Protein AF-A0A958HGT2-F1 (afdb_monomer_lite)

Secondary structure (DSSP, 8-state):
-HHHHHHHHHHHHHHHHHHHHHHHHTTTTGGGHHHHHHHHHHHHHHHHHHHHHHHHHSS--GGGHHHHHHHHHHHHHHHHHHTT--HHHHHHHHHHHHHHHHHHHHHH-TTT-GGGHHHHHHHHHHHHHHHHHHTT--HHHHHHHHHHHHHHHHHHHHHS-SSTTTTGGGHHHHHHHHHHHHHHHHHHHHHH-HHHHHHHTTHHHHHHHHHHHHHHHHHHHT-PPPPPS-----PPP-------------------------------------------------S---HHHHHHSSPPP-

Structure (mmCIF, N/CA/C/O backbone):
data_AF-A0A958HGT2-F1
#
_entry.id   AF-A0A958HGT2-F1
#
loop_
_atom_site.group_PDB
_atom_site.id
_atom_site.type_symbol
_atom_site.label_atom_id
_atom_site.label_alt_id
_atom_site.label_comp_id
_atom_site.label_asym_id
_atom_site.label_entity_id
_atom_site.label_seq_id
_atom_site.pdbx_PDB_ins_code
_atom_site.Cartn_x
_atom_site.Cartn_y
_atom_site.Cartn_z
_atom_site.occupancy
_atom_site.B_iso_or_equiv
_atom_site.auth_seq_id
_atom_site.auth_comp_id
_atom_site.auth_asym_id
_atom_site.auth_atom_id
_atom_site.pdbx_PDB_model_num
ATOM 1 N N . MET A 1 1 ? -8.135 44.145 1.417 1.00 58.00 1 MET A N 1
ATOM 2 C CA . MET A 1 1 ? -6.673 44.168 1.165 1.00 58.00 1 MET A CA 1
ATOM 3 C C . MET A 1 1 ? -5.982 42.814 1.350 1.00 58.00 1 MET A C 1
ATOM 5 O O . MET A 1 1 ? -5.069 42.562 0.579 1.00 58.00 1 MET A O 1
ATOM 9 N N . SER A 1 2 ? -6.397 41.932 2.275 1.00 73.19 2 SER A N 1
ATOM 10 C CA . SER A 1 2 ? -5.816 40.575 2.424 1.00 73.19 2 SER A CA 1
ATOM 11 C C . SER A 1 2 ? -5.777 39.781 1.114 1.00 73.19 2 SER A C 1
ATOM 13 O O . SER A 1 2 ? -4.690 39.512 0.621 1.00 73.19 2 SER A O 1
ATOM 15 N N . ARG A 1 3 ? -6.938 39.554 0.478 1.00 76.25 3 ARG A N 1
ATOM 16 C CA . ARG A 1 3 ? -7.064 38.713 -0.734 1.00 76.25 3 ARG A CA 1
ATOM 17 C C . ARG A 1 3 ? -6.078 39.048 -1.865 1.00 76.25 3 ARG A C 1
ATOM 19 O O . ARG A 1 3 ? -5.620 38.143 -2.544 1.00 76.25 3 ARG A O 1
ATOM 26 N N . LEU A 1 4 ? -5.726 40.324 -2.062 1.00 77.75 4 LEU A N 1
ATOM 27 C CA . LEU A 1 4 ? -4.721 40.728 -3.060 1.00 77.75 4 LEU A CA 1
ATOM 28 C C . LEU A 1 4 ? -3.310 40.271 -2.670 1.00 77.75 4 LEU A C 1
ATOM 30 O O . LEU A 1 4 ? -2.580 39.750 -3.506 1.00 77.75 4 LEU A O 1
ATOM 34 N N . ARG A 1 5 ? -2.935 40.435 -1.397 1.00 89.06 5 ARG A N 1
ATOM 35 C CA . ARG A 1 5 ? -1.650 39.975 -0.859 1.00 89.06 5 ARG A CA 1
ATOM 36 C C . ARG A 1 5 ? -1.562 38.450 -0.856 1.00 89.06 5 ARG A C 1
ATOM 38 O O . ARG A 1 5 ? -0.506 37.916 -1.175 1.00 89.06 5 ARG A O 1
ATOM 45 N N . ASP A 1 6 ? -2.673 37.776 -0.571 1.00 92.44 6 ASP A N 1
ATOM 46 C CA . ASP A 1 6 ? -2.777 36.318 -0.616 1.00 92.44 6 ASP A CA 1
ATOM 47 C C . ASP A 1 6 ? -2.587 35.818 -2.063 1.00 92.44 6 ASP A C 1
ATOM 49 O O . ASP A 1 6 ? -1.731 34.973 -2.309 1.00 92.44 6 ASP A O 1
ATOM 53 N N . SER A 1 7 ? -3.283 36.403 -3.049 1.00 92.00 7 SER A N 1
ATOM 54 C CA . SER A 1 7 ? -3.097 36.071 -4.472 1.00 92.00 7 SER A CA 1
ATOM 55 C C . SER A 1 7 ? -1.691 36.381 -4.998 1.00 92.00 7 SER A C 1
ATOM 57 O O . SER A 1 7 ? -1.165 35.608 -5.793 1.00 92.00 7 SER A O 1
ATOM 59 N N . ILE A 1 8 ? -1.058 37.477 -4.560 1.00 94.94 8 ILE A N 1
ATOM 60 C CA . ILE A 1 8 ? 0.333 37.798 -4.926 1.00 94.94 8 ILE A CA 1
ATOM 61 C C . ILE A 1 8 ? 1.298 36.769 -4.324 1.00 94.94 8 ILE A C 1
ATOM 63 O O . ILE A 1 8 ? 2.184 36.291 -5.027 1.00 94.94 8 ILE A O 1
ATOM 67 N N . PHE A 1 9 ? 1.108 36.380 -3.059 1.00 95.50 9 PHE A N 1
ATOM 68 C CA . PHE A 1 9 ? 1.904 35.332 -2.419 1.00 95.50 9 PHE A CA 1
ATOM 69 C C . PHE A 1 9 ? 1.774 33.993 -3.160 1.00 95.50 9 PHE A C 1
ATOM 71 O O . PHE A 1 9 ? 2.789 33.400 -3.523 1.00 95.50 9 PHE A O 1
ATOM 78 N N . TRP A 1 10 ? 0.546 33.554 -3.460 1.00 95.69 10 TRP A N 1
ATOM 79 C CA . TRP A 1 10 ? 0.306 32.335 -4.237 1.00 95.69 10 TRP A CA 1
ATOM 80 C C . TRP A 1 10 ? 0.880 32.421 -5.654 1.00 95.69 10 TRP A C 1
ATOM 82 O O . TRP A 1 10 ? 1.483 31.456 -6.112 1.00 95.69 10 TRP A O 1
ATOM 92 N N . GLY A 1 11 ? 0.757 33.568 -6.329 1.00 96.31 11 GLY A N 1
ATOM 93 C CA . GLY A 1 11 ? 1.323 33.793 -7.661 1.00 96.31 11 GLY A CA 1
ATOM 94 C C . GLY A 1 11 ? 2.852 33.717 -7.681 1.00 96.31 11 GLY A C 1
ATOM 95 O O . GLY A 1 11 ? 3.416 33.048 -8.543 1.00 96.31 11 GLY A O 1
ATOM 96 N N . ILE A 1 12 ? 3.527 34.331 -6.703 1.00 96.56 12 ILE A N 1
ATOM 97 C CA . ILE A 1 12 ? 4.987 34.234 -6.542 1.00 96.56 12 ILE A CA 1
ATOM 98 C C . ILE A 1 12 ? 5.396 32.791 -6.221 1.00 96.56 12 ILE A C 1
ATOM 100 O O . ILE A 1 12 ? 6.338 32.281 -6.821 1.00 96.56 12 ILE A O 1
ATOM 104 N N . LEU A 1 13 ? 4.678 32.107 -5.324 1.00 95.31 13 LEU A N 1
ATOM 105 C CA . LEU A 1 13 ? 4.956 30.714 -4.969 1.00 95.31 13 LEU A CA 1
ATOM 106 C C . LEU A 1 13 ? 4.811 29.777 -6.181 1.00 95.31 13 LEU A C 1
ATOM 108 O O . LEU A 1 13 ? 5.703 28.973 -6.440 1.00 95.31 13 LEU A O 1
ATOM 112 N N . LEU A 1 14 ? 3.732 29.917 -6.958 1.00 95.50 14 LEU A N 1
ATOM 113 C CA . LEU A 1 14 ? 3.506 29.182 -8.208 1.00 95.50 14 LEU A CA 1
ATOM 114 C C . LEU A 1 14 ? 4.594 29.468 -9.249 1.00 95.50 14 LEU A C 1
ATOM 116 O O . LEU A 1 14 ? 5.070 28.537 -9.894 1.00 95.50 14 LEU A O 1
ATOM 120 N N . LEU A 1 15 ? 5.022 30.726 -9.387 1.00 96.81 15 LEU A N 1
ATOM 121 C CA . LEU A 1 15 ? 6.093 31.113 -10.305 1.00 96.81 15 LEU A CA 1
ATOM 122 C C . LEU A 1 15 ? 7.449 30.517 -9.892 1.00 96.81 15 LEU A C 1
ATOM 124 O O . LEU A 1 15 ? 8.175 30.021 -10.749 1.00 96.81 15 LEU A O 1
ATOM 128 N N . LEU A 1 16 ? 7.771 30.497 -8.595 1.00 95.94 16 LEU A N 1
ATOM 129 C CA . LEU A 1 16 ? 8.994 29.874 -8.076 1.00 95.94 16 LEU A CA 1
ATOM 130 C C . LEU A 1 16 ? 8.981 28.346 -8.234 1.00 95.94 16 LEU A C 1
ATOM 132 O O . LEU A 1 16 ? 9.978 27.777 -8.675 1.00 95.94 16 LEU A O 1
ATOM 136 N N . ILE A 1 17 ? 7.858 27.684 -7.932 1.00 93.69 17 ILE A N 1
ATOM 137 C CA . ILE A 1 17 ? 7.696 26.236 -8.140 1.00 93.69 17 ILE A CA 1
ATOM 138 C C . ILE A 1 17 ? 7.802 25.904 -9.634 1.00 93.69 17 ILE A C 1
ATOM 140 O O . ILE A 1 17 ? 8.559 25.011 -10.007 1.00 93.69 17 ILE A O 1
ATOM 144 N N . GLY A 1 18 ? 7.106 26.648 -10.498 1.00 94.88 18 GLY A N 1
ATOM 145 C CA . GLY A 1 18 ? 7.153 26.463 -11.949 1.00 94.88 18 GLY A CA 1
ATOM 146 C C . GLY A 1 18 ? 8.553 26.672 -12.529 1.00 94.88 18 GLY A C 1
ATOM 147 O O . GLY A 1 18 ? 9.002 25.866 -13.341 1.00 94.88 18 GLY A O 1
ATOM 148 N N . ALA A 1 19 ? 9.281 27.693 -12.067 1.00 94.31 19 ALA A N 1
ATOM 149 C CA . ALA A 1 19 ? 10.673 27.912 -12.449 1.00 94.31 19 ALA A CA 1
ATOM 150 C C . ALA A 1 19 ? 11.581 26.757 -11.993 1.00 94.31 19 ALA A C 1
ATOM 152 O O . ALA A 1 19 ? 12.361 26.250 -12.795 1.00 94.31 19 ALA A O 1
ATOM 153 N N . ALA A 1 20 ? 11.450 26.285 -10.748 1.00 89.50 20 ALA A N 1
ATOM 154 C CA . ALA A 1 20 ? 12.225 25.149 -10.246 1.00 89.50 20 ALA A CA 1
ATOM 155 C C . ALA A 1 20 ? 11.964 23.862 -11.055 1.00 89.50 20 ALA A C 1
ATOM 157 O O . ALA A 1 20 ? 12.913 23.181 -11.443 1.00 89.50 20 ALA A O 1
ATOM 158 N N . PHE A 1 21 ? 10.700 23.571 -11.383 1.00 90.75 21 PHE A N 1
ATOM 159 C CA . PHE A 1 21 ? 10.323 22.460 -12.266 1.00 90.75 21 PHE A CA 1
ATOM 160 C C . PHE A 1 21 ? 10.876 22.619 -13.689 1.00 90.75 21 PHE A C 1
ATOM 162 O O . PHE A 1 21 ? 11.315 21.636 -14.286 1.00 90.75 21 PHE A O 1
ATOM 169 N N . LEU A 1 22 ? 10.900 23.840 -14.233 1.00 93.56 22 LEU A N 1
ATOM 170 C CA . LEU A 1 22 ? 11.489 24.111 -15.544 1.00 93.56 22 LEU A CA 1
ATOM 171 C C . LEU A 1 22 ? 13.001 23.842 -15.542 1.00 93.56 22 LEU A C 1
ATOM 173 O O . LEU A 1 22 ? 13.488 23.149 -16.431 1.00 93.56 22 LEU A O 1
ATOM 177 N N . LEU A 1 23 ? 13.736 24.333 -14.536 1.00 92.12 23 LEU A N 1
ATOM 178 C CA . LEU A 1 23 ? 15.175 24.073 -14.400 1.00 92.12 23 LEU A CA 1
ATOM 179 C C . LEU A 1 23 ? 15.469 22.575 -14.199 1.00 92.12 23 LEU A C 1
ATOM 181 O O . LEU A 1 23 ? 16.461 22.083 -14.738 1.00 92.12 23 LEU A O 1
ATOM 185 N N . TRP A 1 24 ? 14.615 21.851 -13.463 1.00 87.94 24 TRP A N 1
ATOM 186 C CA . TRP A 1 24 ? 14.715 20.395 -13.308 1.00 87.94 24 TRP A CA 1
ATOM 187 C C . TRP A 1 24 ? 14.571 19.694 -14.663 1.00 87.94 24 TRP A C 1
ATOM 189 O O . TRP A 1 24 ? 15.438 18.922 -15.058 1.00 87.94 24 TRP A O 1
ATOM 199 N N . ASN A 1 25 ? 13.522 20.022 -15.423 1.00 92.94 25 ASN A N 1
ATOM 200 C CA . ASN A 1 25 ? 13.261 19.429 -16.738 1.00 92.94 25 ASN A CA 1
ATOM 201 C C . ASN A 1 25 ? 14.311 19.810 -17.804 1.00 92.94 25 ASN A C 1
ATOM 203 O O . ASN A 1 25 ? 14.519 19.072 -18.761 1.00 92.94 25 ASN A O 1
ATOM 207 N N . LEU A 1 26 ? 14.997 20.945 -17.634 1.00 93.44 26 LEU A N 1
ATOM 208 C CA . LEU A 1 26 ? 16.152 21.354 -18.443 1.00 93.44 26 LEU A CA 1
ATOM 209 C C . LEU A 1 26 ? 17.455 20.615 -18.068 1.00 93.44 26 LEU A C 1
ATOM 211 O O . LEU A 1 26 ? 18.488 20.872 -18.683 1.00 93.44 26 LEU A O 1
ATOM 215 N N . GLY A 1 27 ? 17.446 19.746 -17.050 1.00 88.56 27 GLY A N 1
ATOM 216 C CA . GLY A 1 27 ? 18.629 19.020 -16.574 1.00 88.56 27 GLY A CA 1
ATOM 217 C C . GLY A 1 27 ? 19.646 19.882 -15.815 1.00 88.56 27 GLY A C 1
ATOM 218 O O . GLY A 1 27 ? 20.710 19.392 -15.444 1.00 88.56 27 GLY A O 1
ATOM 219 N N . VAL A 1 28 ? 19.335 21.154 -15.533 1.00 90.00 28 VAL A N 1
ATOM 220 C CA . VAL A 1 28 ? 20.251 22.094 -14.851 1.00 90.00 28 VAL A CA 1
ATOM 221 C C . VAL A 1 28 ? 20.551 21.643 -13.416 1.00 90.00 28 VAL A C 1
ATOM 223 O O . VAL A 1 28 ? 21.632 21.912 -12.894 1.00 90.00 28 VAL A O 1
ATOM 226 N N . LEU A 1 29 ? 19.615 20.927 -12.784 1.00 84.62 29 LEU A N 1
ATOM 227 C CA . LEU A 1 29 ? 19.784 20.372 -11.438 1.00 84.62 29 LEU A CA 1
ATOM 228 C C . LEU A 1 29 ? 20.361 18.949 -11.398 1.00 84.62 29 LEU A C 1
ATOM 230 O O . LEU A 1 29 ? 20.575 18.466 -10.291 1.00 84.62 29 LEU A O 1
ATOM 234 N N . ALA A 1 30 ? 20.680 18.308 -12.532 1.00 83.62 30 ALA A N 1
ATOM 235 C CA . ALA A 1 30 ? 21.158 16.917 -12.565 1.00 83.62 30 ALA A CA 1
ATOM 236 C C . ALA A 1 30 ? 22.357 16.677 -11.622 1.00 83.62 30 ALA A C 1
ATOM 238 O O . ALA A 1 30 ? 22.363 15.749 -10.817 1.00 83.62 30 ALA A O 1
ATOM 239 N N . SER A 1 31 ? 23.327 17.598 -11.617 1.00 84.62 31 SER A N 1
ATOM 240 C CA . SER A 1 31 ? 24.500 17.571 -10.723 1.00 84.62 31 SER A CA 1
ATOM 241 C C . SER A 1 31 ? 24.177 17.695 -9.223 1.00 84.62 31 SER A C 1
ATOM 243 O O . SER A 1 31 ? 25.049 17.466 -8.387 1.00 84.62 31 SER A O 1
ATOM 245 N N . TYR A 1 32 ? 22.953 18.091 -8.870 1.00 86.44 32 TYR A N 1
ATOM 246 C CA . TYR A 1 32 ? 22.479 18.312 -7.503 1.00 86.44 32 TYR A CA 1
ATOM 247 C C . TYR A 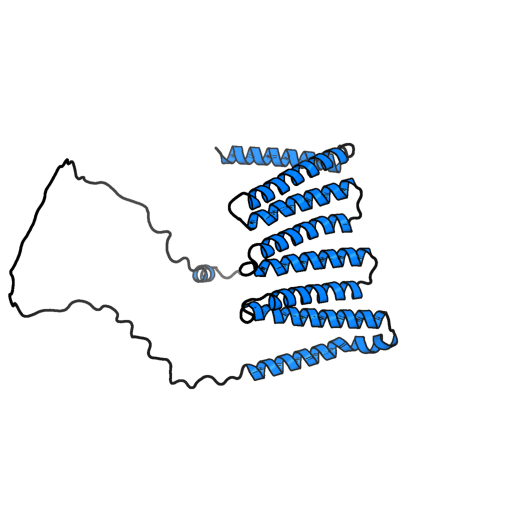1 32 ? 21.397 17.314 -7.064 1.00 86.44 32 TYR A C 1
ATOM 249 O O . TYR A 1 32 ? 21.020 17.341 -5.892 1.00 86.44 32 TYR A O 1
ATOM 257 N N . GLU A 1 33 ? 20.915 16.427 -7.945 1.00 85.56 33 GLU A N 1
ATOM 258 C CA . GLU A 1 33 ? 19.815 15.491 -7.656 1.00 85.56 33 GLU A CA 1
ATOM 259 C C . GLU A 1 33 ? 20.085 14.635 -6.415 1.00 85.56 33 GLU A C 1
ATOM 261 O O . GLU A 1 33 ? 19.244 14.575 -5.519 1.00 85.56 33 GLU A O 1
ATOM 266 N N . ALA A 1 34 ? 21.288 14.063 -6.296 1.00 87.38 34 ALA A N 1
ATOM 267 C CA . ALA A 1 34 ? 21.684 13.285 -5.123 1.00 87.38 34 ALA A CA 1
ATOM 268 C C . ALA A 1 34 ? 21.642 14.119 -3.826 1.00 87.38 34 ALA A C 1
ATOM 270 O O . ALA A 1 34 ? 21.117 13.668 -2.809 1.00 87.38 34 ALA A O 1
ATOM 271 N N . THR A 1 35 ? 22.146 15.358 -3.854 1.00 90.81 35 THR A N 1
ATOM 272 C CA . THR A 1 35 ? 22.162 16.261 -2.690 1.00 90.81 35 THR A CA 1
ATOM 273 C C . THR A 1 35 ? 20.749 16.676 -2.279 1.00 90.81 35 THR A C 1
ATOM 275 O O . THR A 1 35 ? 20.411 16.635 -1.096 1.00 90.81 35 THR A O 1
ATOM 278 N N . ILE A 1 36 ? 19.902 17.034 -3.249 1.00 90.00 36 ILE A N 1
ATOM 279 C CA . ILE A 1 36 ? 18.486 17.369 -3.033 1.00 90.00 36 ILE A CA 1
ATOM 280 C C . ILE A 1 36 ? 17.740 16.154 -2.472 1.00 90.00 36 ILE A C 1
ATOM 282 O O . ILE A 1 36 ? 16.979 16.291 -1.515 1.00 90.00 36 ILE A O 1
ATOM 286 N N . GLY A 1 37 ? 18.017 14.964 -3.008 1.00 92.31 37 GLY A N 1
ATOM 287 C CA . GLY A 1 37 ? 17.501 13.695 -2.518 1.00 92.31 37 GLY A CA 1
ATOM 288 C C . GLY A 1 37 ? 17.843 13.459 -1.047 1.00 92.31 37 GLY A C 1
ATOM 289 O O . GLY A 1 37 ? 16.938 13.251 -0.244 1.00 92.31 37 GLY A O 1
ATOM 290 N N . TRP A 1 38 ? 19.117 13.552 -0.654 1.00 94.81 38 TRP A N 1
ATOM 291 C CA . TRP A 1 38 ? 19.527 13.367 0.746 1.00 94.81 38 TRP A CA 1
ATOM 292 C C . TRP A 1 38 ? 18.893 14.391 1.698 1.00 94.81 38 TRP A C 1
ATOM 294 O O . TRP A 1 38 ? 18.458 14.020 2.791 1.00 94.81 38 TRP A O 1
ATOM 304 N N . ILE A 1 39 ? 18.769 15.655 1.277 1.00 95.06 39 ILE A N 1
ATOM 305 C CA . ILE A 1 39 ? 18.055 16.691 2.040 1.00 95.06 39 ILE A CA 1
ATOM 306 C C . ILE A 1 39 ? 16.573 16.317 2.201 1.00 95.06 39 ILE A C 1
ATOM 308 O O . ILE A 1 39 ? 16.034 16.422 3.303 1.00 95.06 39 ILE A O 1
ATOM 312 N N . ALA A 1 40 ? 15.921 15.832 1.142 1.00 94.62 40 ALA A N 1
ATOM 313 C CA . ALA A 1 40 ? 14.528 15.396 1.179 1.00 94.62 40 ALA A CA 1
ATOM 314 C C . ALA A 1 40 ? 14.319 14.152 2.065 1.00 94.62 40 ALA A C 1
ATOM 316 O O . ALA A 1 40 ? 13.378 14.134 2.859 1.00 94.62 40 ALA A O 1
ATOM 317 N N . VAL A 1 41 ? 15.208 13.151 2.008 1.00 97.00 41 VAL A N 1
ATOM 318 C CA . VAL A 1 41 ? 15.189 11.980 2.911 1.00 97.00 41 VAL A CA 1
ATOM 319 C C . VAL A 1 41 ? 15.298 12.426 4.368 1.00 97.00 41 VAL A C 1
ATOM 321 O O . VAL A 1 41 ? 14.502 11.990 5.199 1.00 97.00 41 VAL A O 1
ATOM 324 N N . GLY A 1 42 ? 16.233 13.330 4.681 1.00 96.25 42 GLY A N 1
ATOM 325 C CA . GLY A 1 42 ? 16.383 13.892 6.023 1.00 96.25 42 GLY A CA 1
ATOM 326 C C . GLY A 1 42 ? 15.133 14.650 6.480 1.00 96.25 42 GLY A C 1
ATOM 327 O O . GLY A 1 42 ? 14.608 14.379 7.558 1.00 96.25 42 GLY A O 1
ATOM 328 N N . LEU A 1 43 ? 14.615 15.555 5.646 1.00 97.50 43 LEU A N 1
ATOM 329 C CA . LEU A 1 43 ? 13.448 16.383 5.955 1.00 97.50 43 LEU A CA 1
ATOM 330 C C . LEU A 1 43 ? 12.176 15.550 6.167 1.00 97.50 43 LEU A C 1
ATOM 332 O O . LEU A 1 43 ? 11.536 15.665 7.213 1.00 97.50 43 LEU A O 1
ATOM 336 N N . PHE A 1 44 ? 11.813 14.696 5.205 1.00 97.94 44 PHE A N 1
ATOM 337 C CA . PHE A 1 44 ? 10.621 13.852 5.303 1.00 97.94 44 PHE A CA 1
ATOM 338 C C . PHE A 1 44 ? 10.774 12.767 6.375 1.00 97.94 44 PHE A C 1
ATOM 340 O O . PHE A 1 44 ? 9.808 12.475 7.078 1.00 97.94 44 PHE A O 1
ATOM 347 N N . GLY A 1 45 ? 11.984 12.231 6.562 1.00 97.19 45 GLY A N 1
ATOM 348 C CA . GLY A 1 45 ? 12.305 11.285 7.628 1.00 97.19 45 GLY A CA 1
ATOM 349 C C . GLY A 1 45 ? 12.091 11.886 9.017 1.00 97.19 45 GLY A C 1
ATOM 350 O O . GLY A 1 45 ? 11.305 11.361 9.803 1.00 97.19 45 GLY A O 1
ATOM 351 N N . ILE A 1 46 ? 12.723 13.027 9.307 1.00 97.81 46 ILE A N 1
ATOM 352 C CA . ILE A 1 46 ? 12.601 13.725 10.598 1.00 97.81 46 ILE A CA 1
ATOM 353 C C . ILE A 1 46 ? 11.157 14.188 10.833 1.00 97.81 46 ILE A C 1
ATOM 355 O O . ILE A 1 46 ? 10.630 14.016 11.935 1.00 97.81 46 ILE A O 1
ATOM 359 N N . LEU A 1 47 ? 10.478 14.723 9.813 1.00 97.31 47 LEU A N 1
ATOM 360 C CA . LEU A 1 47 ? 9.087 15.158 9.946 1.00 97.31 47 LEU A CA 1
ATOM 361 C C . LEU A 1 47 ? 8.144 13.967 10.202 1.00 97.31 47 LEU A C 1
ATOM 363 O O . LEU A 1 47 ? 7.318 14.026 11.110 1.00 97.31 47 LEU A O 1
ATOM 367 N N . GLY A 1 48 ? 8.317 12.858 9.478 1.00 96.50 48 GLY A N 1
ATOM 368 C CA . GLY A 1 48 ? 7.561 11.622 9.690 1.00 96.50 48 GLY A CA 1
ATOM 369 C C . GLY A 1 48 ? 7.767 11.040 11.091 1.00 96.50 48 GLY A C 1
ATOM 370 O O . GLY A 1 48 ? 6.792 10.808 11.809 1.00 96.50 48 GLY A O 1
ATOM 371 N N . VAL A 1 49 ? 9.024 10.886 11.528 1.00 97.06 49 VAL A N 1
ATOM 372 C CA . VAL A 1 49 ? 9.355 10.410 12.883 1.00 97.06 49 VAL A CA 1
ATOM 373 C C . VAL A 1 49 ? 8.797 11.344 13.953 1.00 97.06 49 VAL A C 1
ATOM 375 O O . VAL A 1 49 ? 8.186 10.861 14.900 1.00 97.06 49 VAL A O 1
ATOM 378 N N . SER A 1 50 ? 8.952 12.664 13.824 1.00 96.00 50 SER A N 1
ATOM 379 C CA . SER A 1 50 ? 8.478 13.608 14.850 1.00 96.00 50 SER A CA 1
ATOM 380 C C . SER A 1 50 ? 6.955 13.577 15.030 1.00 96.00 50 SER A C 1
ATOM 382 O O . SER A 1 50 ? 6.484 13.612 16.167 1.00 96.00 50 SER A O 1
ATOM 384 N N . ILE A 1 51 ? 6.180 13.399 13.952 1.00 95.56 51 ILE A N 1
ATOM 385 C CA . ILE A 1 51 ? 4.722 13.195 14.022 1.00 95.56 51 ILE A CA 1
ATOM 386 C C . ILE A 1 51 ? 4.378 11.874 14.727 1.00 95.56 51 ILE A C 1
ATOM 388 O O . ILE A 1 51 ? 3.477 11.848 15.567 1.00 95.56 51 ILE A O 1
ATOM 392 N N . LEU A 1 52 ? 5.096 10.785 14.432 1.00 94.19 52 LEU A N 1
ATOM 393 C CA . LEU A 1 52 ? 4.871 9.482 15.072 1.00 94.19 52 LEU A CA 1
ATOM 394 C C . LEU A 1 52 ? 5.280 9.484 16.554 1.00 94.19 52 LEU A C 1
ATOM 396 O O . LEU A 1 52 ? 4.563 8.940 17.390 1.00 94.19 52 LEU A O 1
ATOM 400 N N . VAL A 1 53 ? 6.367 10.168 16.912 1.00 94.88 53 VAL A N 1
ATOM 401 C CA . VAL A 1 53 ? 6.779 10.388 18.306 1.00 94.88 53 VAL A CA 1
ATOM 402 C C . VAL A 1 53 ? 5.736 11.233 19.046 1.00 94.88 53 VAL A C 1
ATOM 404 O O . VAL A 1 53 ? 5.308 10.854 20.134 1.00 94.88 53 VAL A O 1
ATOM 407 N N . ALA A 1 54 ? 5.231 12.314 18.443 1.00 92.75 54 ALA A N 1
ATOM 408 C CA . ALA A 1 54 ? 4.151 13.127 19.014 1.00 92.75 54 ALA A CA 1
ATOM 409 C C . ALA A 1 54 ? 2.804 12.380 19.126 1.00 92.75 54 ALA A C 1
ATOM 411 O O . ALA A 1 54 ? 1.951 12.756 19.932 1.00 92.75 54 ALA A O 1
ATOM 412 N N . GLN A 1 55 ? 2.599 11.321 18.339 1.00 91.62 55 GLN A N 1
ATOM 413 C CA . GLN A 1 55 ? 1.455 10.412 18.443 1.00 91.62 55 GLN A CA 1
ATOM 414 C C . GLN A 1 55 ? 1.597 9.399 19.595 1.00 91.62 55 GLN A C 1
ATOM 416 O O . GLN A 1 55 ? 0.583 8.985 20.151 1.00 91.62 55 GLN A O 1
ATOM 421 N N . VAL A 1 56 ? 2.822 9.011 19.965 1.00 91.06 56 VAL A N 1
ATOM 422 C CA . VAL A 1 56 ? 3.095 8.104 21.099 1.00 91.06 56 VAL A CA 1
ATOM 423 C C . VAL A 1 56 ? 3.178 8.859 22.430 1.00 91.06 56 VAL A C 1
ATOM 425 O O . VAL A 1 56 ? 2.707 8.355 23.445 1.00 91.06 56 VAL A O 1
ATOM 428 N N . LEU A 1 57 ? 3.760 10.063 22.437 1.00 92.31 57 LEU A N 1
ATOM 429 C CA . LEU A 1 57 ? 3.946 10.881 23.645 1.00 92.31 57 LEU A CA 1
ATOM 430 C C . LEU A 1 57 ? 2.751 11.793 23.975 1.00 92.31 57 LEU A C 1
ATOM 432 O O . LEU A 1 57 ? 2.655 12.293 25.093 1.00 92.31 57 LEU A O 1
ATOM 436 N N . GLY A 1 58 ? 1.880 12.064 23.001 1.00 88.44 58 GLY A N 1
ATOM 437 C CA . GLY A 1 58 ? 0.734 12.964 23.149 1.00 88.44 58 GLY A CA 1
ATOM 438 C C . GLY A 1 58 ? -0.611 12.241 23.297 1.00 88.44 58 GLY A C 1
ATOM 439 O O . GLY A 1 58 ? -0.666 11.015 23.389 1.00 88.44 58 GLY A O 1
ATOM 440 N N . PRO A 1 59 ? -1.731 12.990 23.269 1.00 83.31 59 PRO A N 1
ATOM 441 C CA . PRO A 1 59 ? -3.066 12.407 23.179 1.00 83.31 59 PRO A CA 1
ATOM 442 C C . PRO A 1 59 ? -3.178 11.511 21.941 1.00 83.31 59 PRO A C 1
ATOM 444 O O . PRO A 1 59 ? -2.834 11.945 20.837 1.00 83.31 59 PRO A O 1
ATOM 447 N N . GLN A 1 60 ? -3.665 10.280 22.121 1.00 81.12 60 GLN A N 1
ATOM 448 C CA . GLN A 1 60 ? -3.727 9.293 21.044 1.00 81.12 60 GLN A CA 1
ATOM 449 C C . GLN A 1 60 ? -4.707 9.733 19.949 1.00 81.12 60 GLN A C 1
ATOM 451 O O . GLN A 1 60 ? -5.923 9.653 20.102 1.00 81.12 60 GLN A O 1
ATOM 456 N N . ALA A 1 61 ? -4.171 10.168 18.811 1.00 89.62 61 ALA A N 1
ATOM 457 C CA . ALA A 1 61 ? -4.932 10.679 17.679 1.00 89.62 61 ALA A CA 1
ATOM 458 C C . ALA A 1 61 ? -4.629 9.837 16.433 1.00 89.62 61 ALA A C 1
ATOM 460 O O . ALA A 1 61 ? -3.725 10.145 15.661 1.00 89.62 61 ALA A O 1
ATOM 461 N N . TRP A 1 62 ? -5.380 8.747 16.242 1.00 90.06 62 TRP A N 1
ATOM 462 C CA . TRP A 1 62 ? -5.118 7.709 15.228 1.00 90.06 62 TRP A CA 1
ATOM 463 C C . TRP A 1 62 ? -4.814 8.233 13.820 1.00 90.06 62 TRP A C 1
ATOM 465 O O . TRP A 1 62 ? -3.987 7.656 13.114 1.00 90.06 62 TRP A O 1
ATOM 475 N N . TRP A 1 63 ? -5.427 9.354 13.431 1.00 91.69 63 TRP A N 1
ATOM 476 C CA . TRP A 1 63 ? -5.215 9.987 12.135 1.00 91.69 63 TRP A CA 1
ATOM 477 C C . TRP A 1 63 ? -3.764 10.427 11.908 1.00 91.69 63 TRP A C 1
ATOM 479 O O . TRP A 1 63 ? -3.342 10.447 10.759 1.00 91.69 63 TRP A O 1
ATOM 489 N N . ARG A 1 64 ? -2.979 10.721 12.961 1.00 94.69 64 ARG A N 1
ATOM 490 C CA . ARG A 1 64 ? -1.562 11.142 12.876 1.00 94.69 64 ARG A CA 1
ATOM 491 C C . ARG A 1 64 ? -0.629 10.045 12.372 1.00 94.69 64 ARG A C 1
ATOM 493 O O . ARG A 1 64 ? 0.424 10.351 11.816 1.00 94.69 64 ARG A O 1
ATOM 500 N N . VAL A 1 65 ? -1.017 8.779 12.534 1.00 95.31 65 VAL A N 1
ATOM 501 C CA . VAL A 1 65 ? -0.231 7.636 12.052 1.00 95.31 65 VAL A CA 1
ATOM 502 C C . VAL A 1 65 ? -0.122 7.665 10.526 1.00 95.31 65 VAL A C 1
ATOM 504 O O . VAL A 1 65 ? 0.952 7.399 9.996 1.00 95.31 65 VAL A O 1
ATOM 507 N N . ILE A 1 66 ? -1.194 8.050 9.822 1.00 94.75 66 ILE A N 1
ATOM 508 C CA . ILE A 1 66 ? -1.231 8.092 8.352 1.00 94.75 66 ILE A CA 1
ATOM 509 C C . ILE A 1 66 ? -0.196 9.079 7.778 1.00 94.75 66 ILE A C 1
ATOM 511 O O . ILE A 1 66 ? 0.688 8.614 7.066 1.00 94.75 66 ILE A O 1
ATOM 515 N N . PRO A 1 67 ? -0.209 10.398 8.072 1.00 95.94 67 PRO A N 1
ATOM 516 C CA . PRO A 1 67 ? 0.776 11.325 7.520 1.00 95.94 67 PRO A CA 1
ATOM 517 C C . PRO A 1 67 ? 2.197 11.018 8.002 1.00 95.94 67 PRO A C 1
ATOM 519 O O . PRO A 1 67 ? 3.120 11.112 7.199 1.00 95.94 67 PRO A O 1
ATOM 522 N N . GLY A 1 68 ? 2.389 10.596 9.259 1.00 96.69 68 GLY A N 1
ATOM 523 C CA . GLY A 1 68 ? 3.712 10.226 9.774 1.00 96.69 68 GLY A CA 1
ATOM 524 C C . GLY A 1 68 ? 4.337 9.055 9.007 1.00 96.69 68 GLY A C 1
ATOM 525 O O . GLY A 1 68 ? 5.481 9.140 8.558 1.00 96.69 68 GLY A O 1
ATOM 526 N N . MET A 1 69 ? 3.563 7.991 8.773 1.00 97.38 69 MET A N 1
ATOM 527 C CA . MET A 1 69 ? 4.002 6.843 7.974 1.00 97.38 69 MET A CA 1
ATOM 528 C C . MET A 1 69 ? 4.093 7.150 6.477 1.00 97.38 69 MET A C 1
ATOM 530 O O . MET A 1 69 ? 4.999 6.643 5.825 1.00 97.38 69 MET A O 1
ATOM 534 N N . THR A 1 70 ? 3.221 7.993 5.918 1.00 97.00 70 THR A N 1
ATOM 535 C CA . THR A 1 70 ? 3.317 8.419 4.511 1.00 97.00 70 THR A CA 1
ATOM 536 C C . THR A 1 70 ? 4.581 9.245 4.270 1.00 97.00 70 THR A C 1
ATOM 538 O O . THR A 1 70 ? 5.260 9.023 3.274 1.00 97.00 70 THR A O 1
ATOM 541 N N . LEU A 1 71 ? 4.955 10.137 5.193 1.00 97.69 71 LEU A N 1
ATOM 542 C CA . LEU A 1 71 ? 6.217 10.884 5.136 1.00 97.69 71 LEU A CA 1
ATOM 543 C C . LEU A 1 71 ? 7.437 9.957 5.220 1.00 97.69 71 LEU A C 1
ATOM 545 O O . LEU A 1 71 ? 8.368 10.118 4.434 1.00 97.69 71 LEU A O 1
ATOM 549 N N . LEU A 1 72 ? 7.407 8.941 6.091 1.00 97.81 72 LEU A N 1
ATOM 550 C CA . LEU A 1 72 ? 8.430 7.887 6.102 1.00 97.81 72 LEU A CA 1
ATOM 551 C C . LEU A 1 72 ? 8.453 7.068 4.803 1.00 97.81 72 LEU A C 1
ATOM 553 O O . LEU A 1 72 ? 9.528 6.738 4.312 1.00 97.81 72 LEU A O 1
ATOM 557 N N . GLY A 1 73 ? 7.290 6.772 4.221 1.00 97.25 73 GLY A N 1
ATOM 558 C CA . GLY A 1 73 ? 7.170 6.102 2.927 1.00 97.25 73 GLY A CA 1
ATOM 559 C C . GLY A 1 73 ? 7.784 6.919 1.794 1.00 97.25 73 GLY A C 1
ATOM 560 O O . GLY A 1 73 ? 8.539 6.374 0.998 1.00 97.25 73 GLY A O 1
ATOM 561 N N . ILE A 1 74 ? 7.534 8.231 1.759 1.00 97.75 74 ILE A N 1
ATOM 562 C CA . ILE A 1 74 ? 8.144 9.167 0.802 1.00 97.75 74 ILE A CA 1
ATOM 563 C C . ILE A 1 74 ? 9.659 9.266 1.029 1.00 97.75 74 ILE A C 1
ATOM 565 O O . ILE A 1 74 ? 10.416 9.198 0.065 1.00 97.75 74 ILE A O 1
ATOM 569 N N . ALA A 1 75 ? 10.125 9.353 2.279 1.00 97.69 75 ALA A N 1
ATOM 570 C CA . ALA A 1 75 ? 11.556 9.313 2.585 1.00 97.69 75 ALA A CA 1
ATOM 571 C C . ALA A 1 75 ? 12.203 8.001 2.098 1.00 97.69 75 ALA A C 1
ATOM 573 O O . ALA A 1 75 ? 13.287 8.032 1.522 1.00 97.69 75 ALA A O 1
ATOM 574 N N . GLY A 1 76 ? 11.514 6.866 2.256 1.00 97.31 76 GLY A N 1
ATOM 575 C CA . GLY A 1 76 ? 11.922 5.568 1.715 1.00 97.31 76 GLY A CA 1
ATOM 576 C C . GLY A 1 76 ? 11.966 5.541 0.185 1.00 97.31 76 GLY A C 1
ATOM 577 O O . GLY A 1 76 ? 12.970 5.117 -0.374 1.00 97.31 76 GLY A O 1
ATOM 578 N N . VAL A 1 77 ? 10.927 6.044 -0.492 1.00 97.50 77 VAL A N 1
ATOM 579 C CA . VAL A 1 77 ? 10.879 6.207 -1.959 1.00 97.50 77 VAL A CA 1
ATOM 580 C C . VAL A 1 77 ? 12.092 6.989 -2.450 1.00 97.50 77 VAL A C 1
ATOM 582 O O . VAL A 1 77 ? 12.815 6.497 -3.307 1.00 97.50 77 VAL A O 1
ATOM 585 N N . VAL A 1 78 ? 12.351 8.169 -1.880 1.00 96.62 78 VAL A N 1
ATOM 586 C CA . VAL A 1 78 ? 13.473 9.023 -2.294 1.00 96.62 78 VAL A CA 1
ATOM 587 C C . VAL A 1 78 ? 14.815 8.347 -1.997 1.00 96.62 78 VAL A C 1
ATOM 589 O O . VAL A 1 78 ? 15.691 8.351 -2.856 1.00 96.62 78 VAL A O 1
ATOM 592 N N . LEU A 1 79 ? 14.971 7.705 -0.833 1.00 96.88 79 LEU A N 1
ATOM 593 C CA . LEU A 1 79 ? 16.187 6.965 -0.482 1.00 96.88 79 LEU A CA 1
ATOM 594 C C . LEU A 1 79 ? 16.470 5.822 -1.467 1.00 96.88 79 LEU A C 1
ATOM 596 O O . LEU A 1 79 ? 17.610 5.658 -1.889 1.00 96.88 79 LEU A O 1
ATOM 600 N N . LEU A 1 80 ? 15.448 5.051 -1.848 1.00 96.50 80 LEU A N 1
ATOM 601 C CA . LEU A 1 80 ? 15.584 3.981 -2.835 1.00 96.50 80 LEU A CA 1
ATOM 602 C C . LEU A 1 80 ? 15.875 4.534 -4.240 1.00 96.50 80 LEU A C 1
ATOM 604 O O . LEU A 1 80 ? 16.670 3.932 -4.957 1.00 96.50 80 LEU A O 1
ATOM 608 N N . SER A 1 81 ? 15.299 5.680 -4.615 1.00 94.62 81 SER A N 1
ATOM 609 C CA . SER A 1 81 ? 15.590 6.342 -5.894 1.00 94.62 81 SER A CA 1
ATOM 610 C C . SER A 1 81 ? 17.043 6.816 -6.003 1.00 94.62 81 SER A C 1
ATOM 612 O O . SER A 1 81 ? 17.645 6.641 -7.052 1.00 94.62 81 SER A O 1
ATOM 614 N N . ILE A 1 82 ? 17.636 7.366 -4.933 1.00 93.88 82 ILE A N 1
ATOM 615 C CA . ILE A 1 82 ? 19.061 7.781 -4.914 1.00 93.88 82 ILE A CA 1
ATOM 616 C C . ILE A 1 82 ? 20.008 6.575 -5.056 1.00 93.88 82 ILE A C 1
ATOM 618 O O . ILE A 1 82 ? 21.142 6.727 -5.496 1.00 93.88 82 ILE A O 1
ATOM 622 N N . GLN A 1 83 ? 19.555 5.386 -4.656 1.00 93.88 83 GLN A N 1
ATOM 623 C CA . GLN A 1 83 ? 20.318 4.135 -4.708 1.00 93.88 83 GLN A CA 1
ATOM 624 C C . GLN A 1 83 ? 20.060 3.338 -6.003 1.00 93.88 83 GLN A C 1
ATOM 626 O O . GLN A 1 83 ? 20.359 2.144 -6.043 1.00 93.88 83 GLN A O 1
ATOM 631 N N . ASP A 1 84 ? 19.442 3.956 -7.020 1.00 93.38 84 ASP A N 1
ATOM 632 C CA . ASP A 1 84 ? 19.043 3.329 -8.292 1.00 93.38 84 ASP A CA 1
ATOM 633 C C . ASP A 1 84 ? 18.266 2.005 -8.114 1.00 93.38 84 ASP A C 1
ATOM 635 O O . ASP A 1 84 ? 18.382 1.056 -8.897 1.00 93.38 84 ASP A O 1
ATOM 639 N N . ALA A 1 85 ? 17.457 1.910 -7.051 1.00 94.88 85 ALA A N 1
ATOM 640 C CA . ALA A 1 85 ? 16.704 0.699 -6.757 1.00 94.88 85 ALA A CA 1
ATOM 641 C C . ALA A 1 85 ? 15.658 0.417 -7.859 1.00 94.88 85 ALA A C 1
ATOM 643 O O . ALA A 1 85 ? 15.015 1.345 -8.354 1.00 94.88 85 ALA A O 1
ATOM 644 N N . PRO A 1 86 ? 15.398 -0.858 -8.215 1.00 94.56 86 PRO A N 1
ATOM 645 C CA . PRO A 1 86 ? 14.405 -1.179 -9.236 1.00 94.56 86 PRO A CA 1
ATOM 646 C C . PRO A 1 86 ? 13.020 -0.580 -8.911 1.00 94.56 86 PRO A C 1
ATOM 648 O O . PRO A 1 86 ? 12.597 -0.651 -7.751 1.00 94.56 86 PRO A O 1
ATOM 651 N N . PRO A 1 87 ? 12.259 -0.074 -9.906 1.00 94.12 87 PRO A N 1
ATOM 652 C CA . PRO A 1 87 ? 10.996 0.641 -9.677 1.00 94.12 87 PRO A CA 1
ATOM 653 C C . PRO A 1 87 ? 9.966 -0.108 -8.822 1.00 94.12 87 PRO A C 1
ATOM 655 O O . PRO A 1 87 ? 9.198 0.518 -8.091 1.00 94.12 87 PRO A O 1
ATOM 658 N N . VAL A 1 88 ? 9.974 -1.448 -8.858 1.00 95.38 88 VAL A N 1
ATOM 659 C CA . VAL A 1 88 ? 9.108 -2.280 -8.009 1.00 95.38 88 VAL A CA 1
ATOM 660 C C . VAL A 1 88 ? 9.361 -2.050 -6.516 1.00 95.38 88 VAL A C 1
ATOM 662 O O . VAL A 1 88 ? 8.408 -2.015 -5.741 1.00 95.38 88 VAL A O 1
ATOM 665 N N . TRP A 1 89 ? 10.617 -1.864 -6.101 1.00 95.69 89 TRP A N 1
ATOM 666 C CA . TRP A 1 89 ? 10.991 -1.661 -4.701 1.00 95.69 89 TRP A CA 1
ATOM 667 C C . TRP A 1 89 ? 10.665 -0.243 -4.249 1.00 95.69 89 TRP A C 1
ATOM 669 O O . TRP A 1 89 ? 10.129 -0.073 -3.156 1.00 95.69 89 TRP A O 1
ATOM 679 N N . ILE A 1 90 ? 10.894 0.748 -5.119 1.00 95.81 90 ILE A N 1
ATOM 680 C CA . ILE A 1 90 ? 10.496 2.144 -4.895 1.00 95.81 90 ILE A CA 1
ATOM 681 C C . ILE A 1 90 ? 8.979 2.217 -4.648 1.00 95.81 90 ILE A C 1
ATOM 683 O O . ILE A 1 90 ? 8.543 2.723 -3.615 1.00 95.81 90 ILE A O 1
ATOM 687 N N . ALA A 1 91 ? 8.165 1.637 -5.538 1.00 93.25 91 ALA A N 1
ATOM 688 C CA . ALA A 1 91 ? 6.713 1.586 -5.363 1.00 93.25 91 ALA A CA 1
ATOM 689 C C . ALA A 1 91 ? 6.308 0.795 -4.104 1.00 93.25 91 ALA A C 1
ATOM 691 O O . ALA A 1 91 ? 5.505 1.272 -3.297 1.00 93.25 91 ALA A O 1
ATOM 692 N N . SER A 1 92 ? 6.903 -0.384 -3.894 1.00 94.69 92 SER A N 1
ATOM 693 C CA . SER A 1 92 ? 6.600 -1.240 -2.741 1.00 94.69 92 SER A CA 1
ATOM 694 C C . SER A 1 92 ? 6.906 -0.566 -1.404 1.00 94.69 92 SER A C 1
ATOM 696 O O . SER A 1 92 ? 6.168 -0.794 -0.450 1.00 94.69 92 SER A O 1
ATOM 698 N N . ALA A 1 93 ? 7.933 0.287 -1.314 1.00 95.81 93 ALA A N 1
ATOM 699 C CA . ALA A 1 93 ? 8.280 1.003 -0.086 1.00 95.81 93 ALA A CA 1
ATOM 700 C C . ALA A 1 93 ? 7.142 1.922 0.392 1.00 95.81 93 ALA A C 1
ATOM 702 O O . ALA A 1 93 ? 6.781 1.893 1.571 1.00 95.81 93 ALA A O 1
ATOM 703 N N . LEU A 1 94 ? 6.518 2.680 -0.518 1.00 96.56 94 LEU A N 1
ATOM 704 C CA . LEU A 1 94 ? 5.383 3.544 -0.179 1.00 96.56 94 LEU A CA 1
ATOM 705 C C . LEU A 1 94 ? 4.142 2.729 0.203 1.00 96.56 94 LEU A C 1
ATOM 707 O O . LEU A 1 94 ? 3.514 3.003 1.227 1.00 96.56 94 LEU A O 1
ATOM 711 N N . PHE A 1 95 ? 3.808 1.701 -0.583 1.00 96.62 95 PHE A N 1
ATOM 712 C CA . PHE A 1 95 ? 2.663 0.831 -0.296 1.00 96.62 95 PHE A CA 1
ATOM 713 C C . PHE A 1 95 ? 2.839 0.086 1.036 1.00 96.62 95 PHE A C 1
ATOM 715 O O . PHE A 1 95 ? 1.889 -0.004 1.812 1.00 96.62 95 PHE A O 1
ATOM 722 N N . ALA A 1 96 ? 4.050 -0.383 1.354 1.00 96.62 96 ALA A N 1
ATOM 723 C CA . ALA A 1 96 ? 4.370 -1.024 2.627 1.00 96.62 96 ALA A CA 1
ATOM 724 C C . ALA A 1 96 ? 4.292 -0.046 3.811 1.00 96.62 96 ALA A C 1
ATOM 726 O O . ALA A 1 96 ? 3.762 -0.409 4.860 1.00 96.62 96 ALA A O 1
ATOM 727 N N . ALA A 1 97 ? 4.751 1.200 3.651 1.00 97.38 97 ALA A N 1
ATOM 728 C CA . ALA A 1 97 ? 4.630 2.228 4.684 1.00 97.38 97 ALA A CA 1
ATOM 729 C C . ALA A 1 97 ? 3.159 2.581 4.976 1.00 97.38 97 ALA A C 1
ATOM 731 O O . ALA A 1 97 ? 2.760 2.648 6.140 1.00 97.38 97 ALA A O 1
ATOM 732 N N . ILE A 1 98 ? 2.329 2.725 3.936 1.00 96.88 98 ILE A N 1
ATOM 733 C CA . ILE A 1 98 ? 0.882 2.963 4.067 1.00 96.88 98 ILE A CA 1
ATOM 734 C C . ILE A 1 98 ? 0.179 1.742 4.681 1.00 96.88 98 ILE A C 1
ATOM 736 O O . ILE A 1 98 ? -0.642 1.899 5.585 1.00 96.88 98 ILE A O 1
ATOM 740 N N . ALA A 1 99 ? 0.525 0.521 4.259 1.00 97.31 99 ALA A N 1
ATOM 741 C CA . ALA A 1 99 ? 0.020 -0.708 4.871 1.00 97.31 99 ALA A CA 1
ATOM 742 C C . ALA A 1 99 ? 0.336 -0.732 6.376 1.00 97.31 99 ALA A C 1
ATOM 744 O O . ALA A 1 99 ? -0.560 -0.907 7.203 1.00 97.31 99 ALA A O 1
ATOM 745 N N . LEU A 1 100 ? 1.595 -0.484 6.743 1.00 97.06 100 LEU A N 1
ATOM 746 C CA . LEU A 1 100 ? 2.043 -0.453 8.131 1.00 97.06 100 LEU A CA 1
ATOM 747 C C . LEU A 1 100 ? 1.337 0.648 8.944 1.00 97.06 100 LEU A C 1
ATOM 749 O O . LEU A 1 100 ? 1.012 0.416 10.106 1.00 97.06 100 LEU A O 1
ATOM 753 N N . ALA A 1 101 ? 0.992 1.788 8.334 1.00 96.62 101 ALA A N 1
ATOM 754 C CA . ALA A 1 101 ? 0.155 2.812 8.964 1.00 96.62 101 ALA A CA 1
ATOM 755 C C . ALA A 1 101 ? -1.213 2.259 9.391 1.00 96.62 101 ALA A C 1
ATOM 757 O O . ALA A 1 101 ? -1.606 2.385 10.553 1.00 96.62 101 ALA A O 1
ATOM 758 N N . PHE A 1 102 ? -1.922 1.591 8.478 1.00 96.62 102 PHE A N 1
ATOM 759 C CA . PHE A 1 102 ? -3.213 0.970 8.780 1.00 96.62 102 PHE A CA 1
ATOM 760 C C . PHE A 1 102 ? -3.092 -0.194 9.773 1.00 96.62 102 PHE A C 1
ATOM 762 O O . PHE A 1 102 ? -3.964 -0.352 10.629 1.00 96.62 102 PHE A O 1
ATOM 769 N N . LEU A 1 103 ? -1.994 -0.955 9.735 1.00 95.69 103 LEU A N 1
ATOM 770 C CA . LEU A 1 103 ? -1.714 -2.004 10.717 1.00 95.69 103 LEU A CA 1
ATOM 771 C C . LEU A 1 103 ? -1.522 -1.434 12.131 1.00 95.69 103 LEU A C 1
ATOM 773 O O . LEU A 1 103 ? -2.075 -1.982 13.082 1.00 95.69 103 LEU A O 1
ATOM 777 N N . ILE A 1 104 ? -0.795 -0.321 12.277 1.00 94.81 104 ILE A N 1
ATOM 778 C CA . ILE A 1 104 ? -0.616 0.386 13.558 1.00 94.81 104 ILE A CA 1
ATOM 779 C C . ILE A 1 104 ? -1.958 0.947 14.059 1.00 94.81 104 ILE A C 1
ATOM 781 O O . ILE A 1 104 ? -2.290 0.792 15.236 1.00 94.81 104 ILE A O 1
ATOM 785 N N . ILE A 1 105 ? -2.767 1.542 13.173 1.00 94.31 105 ILE A N 1
ATOM 786 C CA . ILE A 1 105 ? -4.109 2.054 13.507 1.00 94.31 105 ILE A CA 1
ATOM 787 C C . ILE A 1 105 ? -5.011 0.929 14.023 1.00 94.31 105 ILE A C 1
ATOM 789 O O . ILE A 1 105 ? -5.641 1.095 15.072 1.00 94.31 105 ILE A O 1
ATOM 793 N N . TYR A 1 106 ? -5.032 -0.215 13.331 1.00 93.19 106 TYR A N 1
ATOM 794 C CA . TYR A 1 106 ? -5.756 -1.413 13.757 1.00 93.19 106 TYR A CA 1
ATOM 795 C C . TYR A 1 106 ? -5.223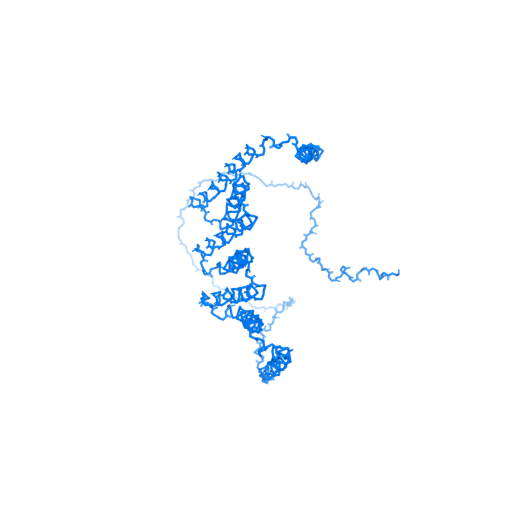 -1.961 15.091 1.00 93.19 106 TYR A C 1
ATOM 797 O O . TYR A 1 106 ? -6.008 -2.315 15.968 1.00 93.19 106 TYR A O 1
ATOM 805 N N . ALA A 1 107 ? -3.900 -2.003 15.276 1.00 91.50 107 ALA A N 1
ATOM 806 C CA . ALA A 1 107 ? -3.278 -2.538 16.483 1.00 91.50 107 ALA A CA 1
ATOM 807 C C . ALA A 1 107 ? -3.648 -1.758 17.756 1.00 91.50 107 ALA A C 1
ATOM 809 O O . ALA A 1 107 ? -3.782 -2.393 18.802 1.00 91.50 107 ALA A O 1
ATOM 810 N N . GLY A 1 108 ? -3.849 -0.436 17.661 1.00 90.12 108 GLY A N 1
ATOM 811 C CA . GLY A 1 108 ? -4.233 0.412 18.795 1.00 90.12 108 GLY A CA 1
ATOM 812 C C . GLY A 1 108 ? -5.618 0.095 19.373 1.00 90.12 108 GLY A C 1
ATOM 813 O O . GLY A 1 108 ? -5.747 -0.102 20.575 1.00 90.12 108 GLY A O 1
ATOM 814 N N . GLU A 1 109 ? -6.649 -0.013 18.527 1.00 88.06 109 GLU A N 1
ATOM 815 C CA . GLU A 1 109 ? -8.046 -0.240 18.949 1.00 88.06 109 GLU A CA 1
ATOM 816 C C . GLU A 1 109 ? -8.745 -1.236 18.012 1.00 88.06 109 GLU A C 1
ATOM 818 O O . GLU A 1 109 ? -9.630 -0.891 17.228 1.00 88.06 109 GLU A O 1
ATOM 823 N N . ARG A 1 110 ? -8.357 -2.513 18.099 1.00 85.75 110 ARG A N 1
ATOM 824 C CA . ARG A 1 110 ? -8.831 -3.582 17.195 1.00 85.75 110 ARG A CA 1
ATOM 825 C C . ARG A 1 110 ? -10.357 -3.724 17.113 1.00 85.75 110 ARG A C 1
ATOM 827 O O . ARG A 1 110 ? -10.864 -4.162 16.086 1.00 85.75 110 ARG A O 1
ATOM 834 N N . GLN A 1 111 ? -11.077 -3.396 18.191 1.00 81.69 111 GLN A N 1
ATOM 835 C CA . GLN A 1 111 ? -12.537 -3.552 18.264 1.00 81.69 111 GLN A CA 1
ATOM 836 C C . GLN A 1 111 ? -13.281 -2.455 17.490 1.00 81.69 111 GLN A C 1
ATOM 838 O O . GLN A 1 111 ? -14.244 -2.756 16.791 1.00 81.69 111 GLN A O 1
ATOM 843 N N . GLU A 1 112 ? -12.822 -1.206 17.574 1.00 86.75 112 GLU A N 1
ATOM 844 C CA . GLU A 1 112 ? -13.473 -0.052 16.934 1.00 86.75 112 GLU A CA 1
ATOM 845 C C . GLU A 1 112 ? -12.919 0.203 15.526 1.00 86.75 112 GLU A C 1
ATOM 847 O O . GLU A 1 112 ? -13.647 0.581 14.609 1.00 86.75 112 GLU A O 1
ATOM 852 N N . ARG A 1 113 ? -11.629 -0.081 15.318 1.00 90.56 113 ARG A N 1
ATOM 853 C CA . ARG A 1 113 ? -10.891 0.201 14.079 1.00 90.56 113 ARG A CA 1
ATOM 854 C C . ARG A 1 113 ? -10.725 -1.027 13.184 1.00 90.56 113 ARG A C 1
ATOM 856 O O . ARG A 1 113 ? -9.778 -1.103 12.405 1.00 90.56 113 ARG A O 1
ATOM 863 N N . TRP A 1 114 ? -11.661 -1.977 13.257 1.00 90.50 114 TRP A N 1
ATOM 864 C CA . TRP A 1 114 ? -11.707 -3.168 12.391 1.00 90.50 114 TRP A CA 1
ATOM 865 C C . TRP A 1 114 ? -11.625 -2.812 10.896 1.00 90.50 114 TRP A C 1
ATOM 867 O O . TRP A 1 114 ? -11.049 -3.560 10.106 1.00 90.50 114 TRP A O 1
ATOM 877 N N . TRP A 1 115 ? -12.148 -1.641 10.517 1.00 91.19 115 TRP A N 1
ATOM 878 C CA . TRP A 1 115 ? -12.151 -1.130 9.148 1.00 91.19 115 TRP A CA 1
ATOM 879 C C . TRP A 1 115 ? -10.740 -0.928 8.585 1.00 91.19 115 TRP A C 1
ATOM 881 O O . TRP A 1 115 ? -10.555 -1.090 7.383 1.00 91.19 115 TRP A O 1
ATOM 891 N N . ALA A 1 116 ? -9.738 -0.644 9.428 1.00 94.88 116 ALA A N 1
ATOM 892 C CA . ALA A 1 116 ? -8.351 -0.427 9.012 1.00 94.88 116 ALA A CA 1
ATOM 893 C C . ALA A 1 116 ? -7.655 -1.716 8.532 1.00 94.88 116 ALA A C 1
ATOM 895 O O . ALA A 1 116 ? -6.668 -1.649 7.800 1.00 94.88 116 ALA A O 1
ATOM 896 N N . LEU A 1 117 ? -8.194 -2.896 8.861 1.00 94.44 117 LEU A N 1
ATOM 897 C CA . LEU A 1 117 ? -7.645 -4.172 8.400 1.00 94.44 117 LEU A CA 1
ATOM 898 C C . LEU A 1 117 ? -7.834 -4.379 6.882 1.00 94.44 117 LEU A C 1
ATOM 900 O O . LEU A 1 117 ? -6.987 -5.004 6.245 1.00 94.44 117 LEU A O 1
ATOM 904 N N . VAL A 1 118 ? -8.896 -3.812 6.291 1.00 94.69 118 VAL A N 1
ATOM 905 C CA . VAL A 1 118 ? -9.167 -3.875 4.841 1.00 94.69 118 VAL A CA 1
ATOM 906 C C . VAL A 1 118 ? -8.112 -3.118 4.013 1.00 94.69 118 VAL A C 1
ATOM 908 O O . VAL A 1 118 ? -7.491 -3.758 3.164 1.00 94.69 118 VAL A O 1
ATOM 911 N N . PRO A 1 119 ? -7.847 -1.808 4.224 1.00 96.31 119 PRO A N 1
ATOM 912 C CA . PRO A 1 119 ? -6.823 -1.088 3.470 1.00 96.31 119 PRO A CA 1
ATOM 913 C C . PRO A 1 119 ? -5.405 -1.582 3.783 1.00 96.31 119 PRO A C 1
ATOM 915 O O . PRO A 1 119 ? -4.597 -1.654 2.860 1.00 96.31 119 PRO A O 1
ATOM 918 N N . PHE A 1 120 ? -5.104 -2.005 5.023 1.00 97.19 120 PHE A N 1
ATOM 919 C CA . PHE A 1 120 ? -3.848 -2.709 5.324 1.00 97.19 120 PHE A CA 1
ATOM 920 C C . PHE A 1 120 ? -3.673 -3.931 4.416 1.00 97.19 120 PHE A C 1
ATOM 922 O O . PHE A 1 120 ? -2.671 -4.047 3.710 1.00 97.19 120 PHE A O 1
ATOM 929 N N . GLY A 1 121 ? -4.667 -4.822 4.419 1.00 96.38 121 GLY A N 1
ATOM 930 C CA . GLY A 1 121 ? -4.635 -6.056 3.652 1.00 96.38 121 GLY A CA 1
ATOM 931 C C . GLY A 1 121 ? -4.543 -5.810 2.148 1.00 96.38 121 GLY A C 1
ATOM 932 O O . GLY A 1 121 ? -3.726 -6.437 1.482 1.00 96.38 121 GLY A O 1
ATOM 933 N N . ALA A 1 122 ? -5.309 -4.853 1.622 1.00 97.06 122 ALA A N 1
ATOM 934 C CA . ALA A 1 122 ? -5.256 -4.477 0.212 1.00 97.06 122 ALA A CA 1
ATOM 935 C C . ALA A 1 122 ? -3.861 -3.986 -0.205 1.00 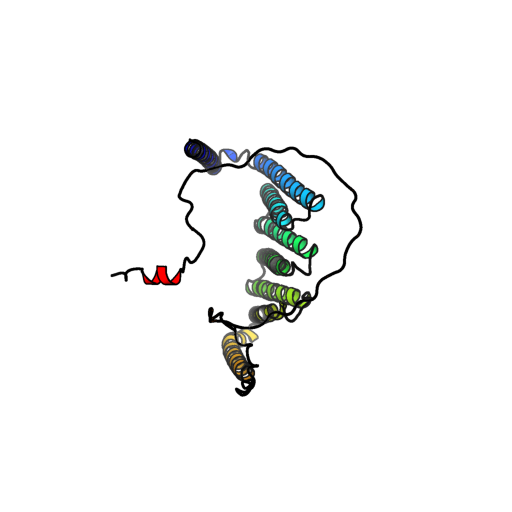97.06 122 ALA A C 1
ATOM 937 O O . ALA A 1 122 ? -3.318 -4.456 -1.202 1.00 97.06 122 ALA A O 1
ATOM 938 N N . MET A 1 123 ? -3.242 -3.100 0.582 1.00 97.69 123 MET A N 1
ATOM 939 C CA . MET A 1 123 ? -1.892 -2.602 0.295 1.00 97.69 123 MET A CA 1
ATOM 940 C C . MET A 1 123 ? -0.837 -3.713 0.410 1.00 97.69 123 MET A C 1
ATOM 942 O O . MET A 1 123 ? 0.036 -3.812 -0.449 1.00 97.69 123 MET A O 1
ATOM 946 N N . ALA A 1 124 ? -0.949 -4.602 1.402 1.00 97.25 124 ALA A N 1
ATOM 947 C CA . ALA A 1 124 ? -0.056 -5.752 1.554 1.00 97.25 124 ALA A CA 1
ATOM 948 C C . ALA A 1 124 ? -0.162 -6.748 0.379 1.00 97.25 124 ALA A C 1
ATOM 950 O O . ALA A 1 124 ? 0.859 -7.224 -0.121 1.00 97.25 124 ALA A O 1
ATOM 951 N N . VAL A 1 125 ? -1.378 -7.024 -0.109 1.00 97.75 125 VAL A N 1
ATOM 952 C CA . VAL A 1 125 ? -1.602 -7.864 -1.299 1.00 97.75 125 VAL A CA 1
ATOM 953 C C . VAL A 1 125 ? -1.043 -7.193 -2.555 1.00 97.75 125 VAL A C 1
ATOM 955 O O . VAL A 1 125 ? -0.414 -7.873 -3.361 1.00 97.75 125 VAL A O 1
ATOM 958 N N . MET A 1 126 ? -1.190 -5.872 -2.707 1.00 97.69 126 MET A N 1
ATOM 959 C CA . MET A 1 126 ? -0.595 -5.136 -3.829 1.00 97.69 126 MET A CA 1
ATOM 960 C C . MET A 1 126 ? 0.938 -5.215 -3.825 1.00 97.69 126 MET A C 1
ATOM 962 O O . MET A 1 126 ? 1.517 -5.485 -4.874 1.00 97.69 126 MET A O 1
ATOM 966 N N . VAL A 1 127 ? 1.600 -5.080 -2.668 1.00 97.44 127 VAL A N 1
ATOM 967 C CA . VAL A 1 127 ? 3.060 -5.286 -2.550 1.00 97.44 127 VAL A CA 1
ATOM 968 C C . VAL A 1 127 ? 3.452 -6.711 -2.951 1.00 97.44 127 VAL A C 1
ATOM 970 O O . VAL A 1 127 ? 4.377 -6.894 -3.741 1.00 97.44 127 VAL A O 1
ATOM 973 N N . ALA A 1 128 ? 2.726 -7.728 -2.473 1.00 96.94 128 ALA A N 1
ATOM 974 C CA . ALA A 1 128 ? 2.986 -9.118 -2.851 1.00 96.94 128 ALA A CA 1
ATOM 975 C C . ALA A 1 128 ? 2.836 -9.340 -4.369 1.00 96.94 128 ALA A C 1
ATOM 977 O O . ALA A 1 128 ? 3.704 -9.949 -4.989 1.00 96.94 128 ALA A O 1
ATOM 978 N N . VAL A 1 129 ? 1.779 -8.795 -4.979 1.00 96.69 129 VAL A N 1
ATOM 979 C CA . VAL A 1 129 ? 1.517 -8.834 -6.428 1.00 96.69 129 VAL A CA 1
ATOM 980 C C . VAL A 1 129 ? 2.624 -8.144 -7.230 1.00 96.69 129 VAL A C 1
ATOM 982 O O . VAL A 1 129 ? 3.088 -8.707 -8.221 1.00 96.69 129 VAL A O 1
ATOM 985 N N . MET A 1 130 ? 3.091 -6.970 -6.794 1.00 95.69 130 MET A N 1
ATOM 986 C CA . MET A 1 130 ? 4.194 -6.238 -7.429 1.00 95.69 130 MET A CA 1
ATOM 987 C C . MET A 1 130 ? 5.492 -7.055 -7.419 1.00 95.69 130 MET A C 1
ATOM 989 O O . MET A 1 130 ? 6.100 -7.257 -8.471 1.00 95.69 130 MET A O 1
ATOM 993 N N . ILE A 1 131 ? 5.887 -7.579 -6.253 1.00 95.94 131 ILE A N 1
ATOM 994 C CA . ILE A 1 131 ? 7.095 -8.405 -6.095 1.00 95.94 131 ILE A CA 1
ATOM 995 C C . ILE A 1 131 ? 7.009 -9.664 -6.967 1.00 95.94 131 ILE A C 1
ATOM 997 O O . ILE A 1 131 ? 7.962 -9.991 -7.674 1.00 95.94 131 ILE A O 1
ATOM 1001 N N . LEU A 1 132 ? 5.862 -10.347 -6.964 1.00 96.00 132 LEU A N 1
ATOM 1002 C CA . LEU A 1 132 ? 5.656 -11.589 -7.710 1.00 96.00 132 LEU A CA 1
ATOM 1003 C C . LEU A 1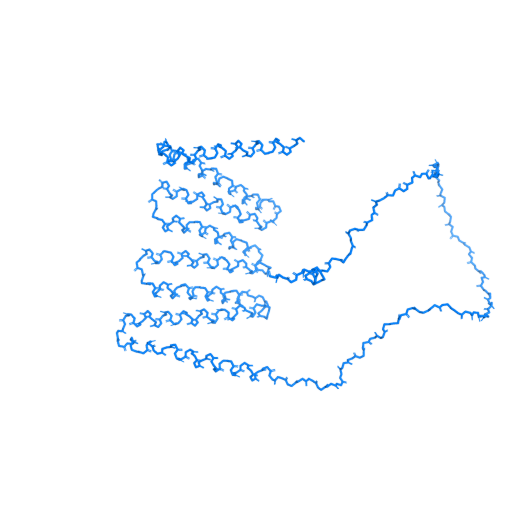 132 ? 5.670 -11.361 -9.231 1.00 96.00 132 LEU A C 1
ATOM 1005 O O . LEU A 1 132 ? 6.286 -12.130 -9.968 1.00 96.00 132 LEU A O 1
ATOM 1009 N N . SER A 1 133 ? 5.062 -10.265 -9.695 1.00 94.88 133 SER A N 1
ATOM 1010 C CA . SER A 1 133 ? 5.113 -9.849 -11.100 1.00 94.88 133 SER A CA 1
ATOM 1011 C C . SER A 1 133 ? 6.538 -9.504 -11.543 1.00 94.88 133 SER A C 1
ATOM 1013 O O . SER A 1 133 ? 6.938 -9.877 -12.643 1.00 94.88 133 SER A O 1
ATOM 1015 N N . ASN A 1 134 ? 7.326 -8.832 -10.698 1.00 94.69 134 ASN A N 1
ATOM 1016 C CA . ASN A 1 134 ? 8.733 -8.536 -10.986 1.00 94.69 134 ASN A CA 1
ATOM 1017 C C . ASN A 1 134 ? 9.618 -9.795 -10.950 1.00 94.69 134 ASN A C 1
ATOM 1019 O O . ASN A 1 134 ? 10.607 -9.871 -11.671 1.00 94.69 134 ASN A O 1
ATOM 1023 N N . ALA A 1 135 ? 9.249 -10.808 -10.163 1.00 95.25 135 ALA A N 1
ATOM 1024 C CA . ALA A 1 135 ? 9.890 -12.124 -10.167 1.00 95.25 135 ALA A CA 1
ATOM 1025 C C . ALA A 1 135 ? 9.557 -12.975 -11.416 1.00 95.25 135 ALA A C 1
ATOM 1027 O O . ALA A 1 135 ? 9.904 -14.154 -11.458 1.00 95.25 135 ALA A O 1
ATOM 1028 N N . GLY A 1 136 ? 8.875 -12.411 -12.421 1.00 94.19 136 GLY A N 1
ATOM 1029 C CA . GLY A 1 136 ? 8.576 -13.079 -13.691 1.00 94.19 136 GLY A CA 1
ATOM 1030 C C . GLY A 1 136 ? 7.457 -14.120 -13.620 1.00 94.19 136 GLY A C 1
ATOM 1031 O O . GLY A 1 136 ? 7.341 -14.950 -14.521 1.00 94.19 136 GLY A O 1
ATOM 1032 N N . TRP A 1 137 ? 6.632 -14.111 -12.566 1.00 94.75 137 TRP A N 1
ATOM 1033 C CA . TRP A 1 137 ? 5.512 -15.047 -12.462 1.00 94.75 137 TRP A CA 1
ATOM 1034 C C . TRP A 1 137 ? 4.438 -14.749 -13.520 1.00 94.75 137 TRP A C 1
ATOM 1036 O O . TRP A 1 137 ? 4.150 -13.582 -13.800 1.00 94.75 137 TRP A O 1
ATOM 1046 N N . PRO A 1 138 ? 3.789 -15.781 -14.091 1.00 92.88 138 PRO A N 1
ATOM 1047 C CA . PRO A 1 138 ? 2.762 -15.581 -15.102 1.00 92.88 138 PRO A CA 1
ATOM 1048 C C . PRO A 1 138 ? 1.546 -14.857 -14.514 1.00 92.88 138 PRO A C 1
ATOM 1050 O O . PRO A 1 138 ? 1.130 -15.119 -13.383 1.00 92.88 138 PRO A O 1
ATOM 1053 N N . ALA A 1 139 ? 0.927 -13.985 -15.316 1.00 91.50 139 ALA A N 1
ATOM 1054 C CA . ALA A 1 139 ? -0.185 -13.134 -14.885 1.00 91.50 139 ALA A CA 1
ATOM 1055 C C . ALA A 1 139 ? -1.376 -13.916 -14.292 1.00 91.50 139 ALA A C 1
ATOM 1057 O O . ALA A 1 139 ? -2.059 -13.416 -13.402 1.00 91.50 139 ALA A O 1
ATOM 1058 N N . THR A 1 140 ? -1.599 -15.161 -14.727 1.00 91.06 140 THR A N 1
ATOM 1059 C CA . THR A 1 140 ? -2.602 -16.067 -14.143 1.00 91.06 140 THR A CA 1
ATOM 1060 C C . THR A 1 140 ? -2.288 -16.412 -12.686 1.00 91.06 140 THR A C 1
ATOM 1062 O O . THR A 1 140 ? -3.167 -16.285 -11.838 1.00 91.06 140 THR A O 1
ATOM 1065 N N . ALA A 1 141 ? -1.039 -16.763 -12.362 1.00 93.75 141 ALA A N 1
ATOM 1066 C CA . ALA A 1 141 ? -0.602 -17.043 -10.992 1.00 93.75 141 ALA A CA 1
ATOM 1067 C C . ALA A 1 141 ? -0.591 -15.783 -10.109 1.00 93.75 141 ALA A C 1
ATOM 1069 O O . ALA A 1 141 ? -1.015 -15.833 -8.955 1.00 93.75 141 ALA A O 1
ATOM 1070 N N . VAL A 1 142 ? -0.184 -14.633 -10.658 1.00 96.19 142 VAL A N 1
ATOM 1071 C CA . VAL A 1 142 ? -0.283 -13.336 -9.962 1.00 96.19 142 VAL A CA 1
ATOM 1072 C C . VAL A 1 142 ? -1.750 -12.995 -9.655 1.00 96.19 142 VAL A C 1
ATOM 1074 O O . VAL A 1 142 ? -2.065 -12.563 -8.546 1.00 96.19 142 VAL A O 1
ATOM 1077 N N . GLY A 1 143 ? -2.667 -13.285 -10.584 1.00 93.81 143 GLY A N 1
ATOM 1078 C CA . GLY A 1 143 ? -4.113 -13.175 -10.380 1.00 93.81 143 GLY A CA 1
ATOM 1079 C C . GLY A 1 143 ? -4.643 -14.071 -9.254 1.00 93.81 143 GLY A C 1
ATOM 1080 O O . GLY A 1 143 ? -5.466 -13.615 -8.461 1.00 93.81 143 GLY A O 1
ATOM 1081 N N . VAL A 1 144 ? -4.137 -15.307 -9.114 1.00 94.94 144 VAL A N 1
ATOM 1082 C CA . VAL A 1 144 ? -4.460 -16.172 -7.959 1.00 94.94 144 VAL A CA 1
ATOM 1083 C C . VAL A 1 144 ? -4.093 -15.478 -6.655 1.00 94.94 144 VAL A C 1
ATOM 1085 O O . VAL A 1 144 ? -4.929 -15.405 -5.760 1.00 94.94 144 VAL A O 1
ATOM 1088 N N . VAL A 1 145 ? -2.873 -14.946 -6.547 1.00 97.19 145 VAL A N 1
ATOM 1089 C CA . VAL A 1 145 ? -2.394 -14.290 -5.319 1.00 97.19 145 VAL A CA 1
ATOM 1090 C C . VAL A 1 145 ? -3.190 -13.021 -5.010 1.00 97.19 145 VAL A C 1
ATOM 1092 O O . VAL A 1 145 ? -3.543 -12.807 -3.852 1.00 97.19 145 VAL A O 1
ATOM 1095 N N . LEU A 1 146 ? -3.561 -12.234 -6.025 1.00 97.44 146 LEU A N 1
ATOM 1096 C CA . LEU A 1 146 ? -4.436 -11.070 -5.865 1.00 97.44 146 LEU A CA 1
ATOM 1097 C C . LEU A 1 146 ? -5.810 -11.462 -5.294 1.00 97.44 146 LEU A C 1
ATOM 1099 O O . LEU A 1 146 ? -6.211 -10.957 -4.245 1.00 97.44 146 LEU A O 1
ATOM 1103 N N . PHE A 1 147 ? -6.535 -12.372 -5.953 1.00 96.19 147 PHE A N 1
ATOM 1104 C CA . PHE A 1 147 ? -7.890 -12.742 -5.532 1.00 96.19 147 PHE A CA 1
ATOM 1105 C C . PHE A 1 147 ? -7.902 -13.544 -4.224 1.00 96.19 147 PHE A C 1
ATOM 1107 O O . PHE A 1 147 ? -8.733 -13.276 -3.356 1.00 96.19 147 PHE A O 1
ATOM 1114 N N . ALA A 1 148 ? -6.964 -14.481 -4.039 1.00 94.94 148 ALA A N 1
ATOM 1115 C CA . ALA A 1 148 ? -6.841 -15.260 -2.806 1.00 94.94 148 ALA A CA 1
ATOM 1116 C C . ALA A 1 148 ? -6.436 -14.370 -1.628 1.00 94.94 148 ALA A C 1
ATOM 1118 O O . ALA A 1 148 ? -7.024 -14.478 -0.555 1.00 94.94 148 ALA A O 1
ATOM 1119 N N . GLY A 1 149 ? -5.475 -13.465 -1.838 1.00 96.31 149 GLY A N 1
ATOM 1120 C CA . GLY A 1 149 ? -5.033 -12.497 -0.841 1.00 96.31 149 GLY A CA 1
ATOM 1121 C C . GLY A 1 149 ? -6.171 -11.577 -0.410 1.00 96.31 149 GLY A C 1
ATOM 1122 O O . GLY A 1 149 ? -6.470 -11.492 0.778 1.00 96.31 149 GLY A O 1
ATOM 1123 N N . MET A 1 150 ? -6.877 -10.957 -1.359 1.00 97.31 150 MET A N 1
ATOM 1124 C CA . MET A 1 150 ? -8.032 -10.106 -1.045 1.00 97.31 150 MET A CA 1
ATOM 1125 C C . MET A 1 150 ? -9.167 -10.889 -0.368 1.00 97.31 150 MET A C 1
ATOM 1127 O O . MET A 1 150 ? -9.746 -10.406 0.605 1.00 97.31 150 MET A O 1
ATOM 1131 N N . GLY A 1 151 ? -9.462 -12.112 -0.819 1.00 93.69 151 GLY A N 1
ATOM 1132 C CA . GLY A 1 151 ? -10.434 -12.993 -0.164 1.00 93.69 151 GLY A CA 1
ATOM 1133 C C . GLY A 1 151 ? -10.044 -13.311 1.283 1.00 93.69 151 GLY A C 1
ATOM 1134 O O . GLY A 1 151 ? -10.875 -13.199 2.185 1.00 93.69 151 GLY A O 1
ATOM 1135 N N . LEU A 1 152 ? -8.765 -13.615 1.527 1.00 95.75 152 LEU A N 1
ATOM 1136 C CA . LEU A 1 152 ? -8.211 -13.849 2.860 1.00 95.75 152 LEU A CA 1
ATOM 1137 C C . LEU A 1 152 ? -8.311 -12.607 3.757 1.00 95.75 152 LEU A C 1
ATOM 1139 O O . LEU A 1 152 ? -8.617 -12.752 4.935 1.00 95.75 152 LEU A O 1
ATOM 1143 N N . VAL A 1 153 ? -8.129 -11.395 3.224 1.00 96.00 153 VAL A N 1
ATOM 1144 C CA . VAL A 1 153 ? -8.312 -10.141 3.982 1.00 96.00 153 VAL A CA 1
ATOM 1145 C C . VAL A 1 153 ? -9.753 -9.999 4.481 1.00 96.00 153 VAL A C 1
ATOM 1147 O O . VAL A 1 153 ? -9.961 -9.731 5.664 1.00 96.00 153 VAL A O 1
ATOM 1150 N N . PHE A 1 154 ? -10.762 -10.251 3.641 1.00 93.94 154 PHE A N 1
ATOM 1151 C CA . PHE A 1 154 ? -12.160 -10.222 4.093 1.00 93.94 154 PHE A CA 1
ATOM 1152 C C . PHE A 1 154 ? -12.504 -11.376 5.054 1.00 93.94 154 PHE A C 1
ATOM 1154 O O . PHE A 1 154 ? -13.254 -11.166 6.010 1.00 93.94 154 PHE A O 1
ATOM 1161 N N . LEU A 1 155 ? -11.919 -12.568 4.874 1.00 91.62 155 LEU A N 1
ATOM 1162 C CA . LEU A 1 155 ? -12.036 -13.663 5.848 1.00 91.62 155 LEU A CA 1
ATOM 1163 C C . LEU A 1 155 ? -11.387 -13.312 7.195 1.00 91.62 155 LEU A C 1
ATOM 1165 O O . LEU A 1 155 ? -11.944 -13.655 8.235 1.00 91.62 155 LEU A O 1
ATOM 1169 N N . LEU A 1 156 ? -10.255 -12.603 7.199 1.00 92.12 156 LEU A N 1
ATOM 1170 C CA . LEU A 1 156 ? -9.601 -12.102 8.410 1.00 92.12 156 LEU A CA 1
ATOM 1171 C C . LEU A 1 156 ? -10.471 -11.059 9.117 1.00 92.12 156 LEU A C 1
ATOM 1173 O O . LEU A 1 156 ? -10.650 -11.166 10.326 1.00 92.12 156 LEU A O 1
ATOM 1177 N N . VAL A 1 157 ? -11.080 -10.116 8.386 1.00 92.06 157 VAL A N 1
ATOM 1178 C CA . VAL A 1 157 ? -12.054 -9.153 8.944 1.00 92.06 157 VAL A CA 1
ATOM 1179 C C . VAL A 1 157 ? -13.235 -9.877 9.595 1.00 92.06 157 VAL A C 1
ATOM 1181 O O . VAL A 1 157 ? -13.600 -9.558 10.724 1.00 92.06 157 VAL A O 1
ATOM 1184 N N . TYR A 1 158 ? -13.803 -10.887 8.930 1.00 88.88 158 TYR A N 1
ATOM 1185 C CA . TYR A 1 158 ? -14.895 -11.690 9.487 1.00 88.88 158 TYR A CA 1
ATOM 1186 C C . TYR A 1 158 ? -14.457 -12.568 10.677 1.00 88.88 158 TYR A C 1
ATOM 1188 O O . TYR A 1 158 ? -15.217 -12.759 11.624 1.00 88.88 158 TYR A O 1
ATOM 1196 N N . GLY A 1 159 ? -13.235 -13.105 10.654 1.00 87.38 159 GLY A N 1
ATOM 1197 C CA . GLY A 1 159 ? -12.693 -13.971 11.705 1.00 87.38 159 GLY A CA 1
ATOM 1198 C C . GLY A 1 159 ? -12.286 -13.220 12.976 1.00 87.38 159 GLY A C 1
ATOM 1199 O O . GLY A 1 159 ? -12.475 -13.740 14.074 1.00 87.38 159 GLY A O 1
ATOM 1200 N N . LEU A 1 160 ? -11.772 -11.995 12.829 1.00 87.00 160 LEU A N 1
ATOM 1201 C CA . LEU A 1 160 ? -11.412 -11.080 13.921 1.00 87.00 160 LEU A CA 1
ATOM 1202 C C . LEU A 1 160 ? -12.616 -10.249 14.408 1.00 87.00 160 LEU A C 1
ATOM 1204 O O . LEU A 1 160 ? -12.504 -9.525 15.397 1.00 87.00 160 LEU A O 1
ATOM 1208 N N . ALA A 1 161 ? -13.775 -10.374 13.755 1.00 81.56 161 ALA A N 1
ATOM 1209 C CA . ALA A 1 161 ? -15.018 -9.751 14.180 1.00 81.56 161 ALA A CA 1
ATOM 1210 C C . ALA A 1 161 ? -15.452 -10.238 15.569 1.00 81.56 161 ALA A C 1
ATOM 1212 O O . ALA A 1 161 ? -15.805 -11.407 15.745 1.00 81.56 161 ALA A O 1
ATOM 1213 N N . LYS A 1 162 ? -15.530 -9.311 16.531 1.00 76.75 162 LYS A N 1
ATOM 1214 C CA . LYS A 1 162 ? -16.181 -9.547 17.830 1.00 76.75 162 LYS A CA 1
ATOM 1215 C C . LYS A 1 162 ? -17.650 -9.934 17.627 1.00 76.75 162 LYS A C 1
ATOM 1217 O O . LYS A 1 162 ? -18.079 -10.996 18.065 1.00 76.75 162 LYS A O 1
ATOM 1222 N N . ASP A 1 163 ? -18.379 -9.123 16.858 1.00 82.00 163 ASP A N 1
ATOM 1223 C CA . ASP A 1 163 ? -19.756 -9.397 16.451 1.00 82.00 163 ASP A CA 1
ATOM 1224 C C . ASP A 1 163 ? -19.816 -9.927 15.017 1.00 82.00 163 ASP A C 1
ATOM 1226 O O . ASP A 1 163 ? -19.997 -9.186 14.046 1.00 82.00 163 ASP A O 1
ATOM 1230 N N . ARG A 1 164 ? -19.738 -11.256 14.873 1.00 77.00 164 ARG A N 1
ATOM 1231 C CA . ARG A 1 164 ? -19.854 -11.947 13.572 1.00 77.00 164 ARG A CA 1
ATOM 1232 C C . ARG A 1 164 ? -21.150 -11.646 12.813 1.00 77.00 164 ARG A C 1
ATOM 1234 O O . ARG A 1 164 ? -21.198 -11.862 11.608 1.00 77.00 164 ARG A O 1
ATOM 1241 N N . ARG A 1 165 ? -22.203 -11.172 13.493 1.00 76.75 165 ARG A N 1
ATOM 1242 C CA . ARG A 1 165 ? -23.442 -10.698 12.848 1.00 76.75 165 ARG A CA 1
ATOM 1243 C C . ARG A 1 165 ? -23.274 -9.308 12.230 1.00 76.75 165 ARG A C 1
ATOM 1245 O O . ARG A 1 165 ? -23.728 -9.108 11.111 1.00 76.75 165 ARG A O 1
ATOM 1252 N N . ALA A 1 166 ? -22.590 -8.389 12.913 1.00 79.62 166 ALA A N 1
ATOM 1253 C CA . ALA A 1 166 ? -22.343 -7.034 12.417 1.00 79.62 166 ALA A CA 1
ATOM 1254 C C . ALA A 1 166 ? -21.396 -7.026 11.205 1.00 79.62 166 ALA A C 1
ATOM 1256 O O . ALA A 1 166 ? -21.605 -6.268 10.264 1.00 79.62 166 ALA A O 1
ATOM 1257 N N . LEU A 1 167 ? -20.396 -7.916 11.189 1.00 82.06 167 LEU A N 1
ATOM 1258 C CA . LEU A 1 167 ? -19.440 -8.056 10.081 1.00 82.06 167 LEU A CA 1
ATOM 1259 C C . LEU A 1 167 ? -19.773 -9.204 9.108 1.00 82.06 167 LEU A C 1
ATOM 1261 O O . LEU A 1 167 ? -18.959 -9.547 8.254 1.00 82.06 167 LEU A O 1
ATOM 1265 N N . ALA A 1 168 ? -20.988 -9.765 9.168 1.00 86.94 168 ALA A N 1
ATOM 1266 C CA . ALA A 1 168 ? -21.441 -10.811 8.240 1.00 86.94 168 ALA A CA 1
ATOM 1267 C C . ALA A 1 168 ? -21.426 -10.365 6.766 1.00 86.94 168 ALA A C 1
ATOM 1269 O O . ALA A 1 168 ? -21.251 -11.198 5.877 1.00 86.94 168 ALA A O 1
ATOM 1270 N N . TRP A 1 169 ? -21.556 -9.060 6.499 1.00 90.56 169 TRP A N 1
ATOM 1271 C CA . TRP A 1 169 ? -21.469 -8.499 5.148 1.00 90.56 169 TRP A CA 1
ATOM 1272 C C . TRP A 1 169 ? -20.118 -8.782 4.476 1.00 90.56 169 TRP A C 1
ATOM 1274 O O . TRP A 1 169 ? -20.092 -8.933 3.259 1.00 90.56 169 TRP A O 1
ATOM 1284 N N . ALA A 1 170 ? -19.023 -8.918 5.242 1.00 90.94 170 ALA A N 1
ATOM 1285 C CA . ALA A 1 170 ? -17.681 -9.190 4.719 1.00 90.94 170 ALA A CA 1
ATOM 1286 C C . ALA A 1 170 ? -17.534 -10.618 4.166 1.00 90.94 170 ALA A C 1
ATOM 1288 O O . ALA A 1 170 ? -16.654 -10.877 3.346 1.00 90.94 170 ALA A O 1
ATOM 1289 N N . LEU A 1 171 ? -18.424 -11.542 4.548 1.00 89.44 171 LEU A N 1
ATOM 1290 C CA . LEU A 1 171 ? -18.414 -12.910 4.033 1.00 89.44 171 LEU A CA 1
ATOM 1291 C C . LEU A 1 171 ? -18.814 -12.970 2.548 1.00 89.44 171 LEU A C 1
ATOM 1293 O O . LEU A 1 171 ? -18.288 -13.793 1.804 1.00 89.44 171 LEU A O 1
ATOM 1297 N N . THR A 1 172 ? -19.695 -12.076 2.093 1.00 89.12 172 THR A N 1
ATOM 1298 C CA . THR A 1 172 ? -20.145 -12.010 0.692 1.00 89.12 172 THR A CA 1
ATOM 1299 C C . THR A 1 172 ? -19.001 -11.694 -0.290 1.00 89.12 172 THR A C 1
ATOM 1301 O O . THR A 1 172 ? -18.778 -12.503 -1.195 1.00 89.12 172 THR A O 1
ATOM 1304 N N . PRO A 1 173 ? -18.219 -10.597 -0.134 1.00 92.31 173 PRO A N 1
ATOM 1305 C CA . PRO A 1 173 ? -17.057 -10.350 -0.982 1.00 92.31 173 PRO A CA 1
ATOM 1306 C C . PRO A 1 173 ? -15.949 -11.384 -0.755 1.00 92.31 173 PRO A C 1
ATOM 1308 O O . PRO A 1 173 ? -15.308 -11.770 -1.728 1.00 92.31 173 PRO A O 1
ATOM 1311 N N . ALA A 1 174 ? -15.756 -11.899 0.470 1.00 91.19 174 ALA A N 1
ATOM 1312 C CA . ALA A 1 174 ? -14.797 -12.977 0.724 1.00 91.19 174 ALA A CA 1
ATOM 1313 C C . ALA A 1 174 ? -15.074 -14.210 -0.150 1.00 91.19 174 ALA A C 1
ATOM 1315 O O . ALA A 1 174 ? -14.176 -14.690 -0.839 1.00 91.19 174 ALA A O 1
ATOM 1316 N N . VAL A 1 175 ? -16.319 -14.699 -0.171 1.00 87.69 175 VAL A N 1
ATOM 1317 C CA . VAL A 1 175 ? -16.717 -15.858 -0.984 1.00 87.69 175 VAL A CA 1
ATOM 1318 C C . VAL A 1 175 ? -16.571 -15.560 -2.477 1.00 87.69 175 VAL A C 1
ATOM 1320 O O . VAL A 1 175 ? -16.023 -16.388 -3.199 1.00 87.69 175 VAL A O 1
ATOM 1323 N N . ALA A 1 176 ? -16.982 -14.377 -2.945 1.00 89.62 176 ALA A N 1
ATOM 1324 C CA . ALA A 1 176 ? -16.825 -13.992 -4.350 1.00 89.62 176 ALA A CA 1
ATOM 1325 C C . ALA A 1 176 ? -15.346 -13.956 -4.791 1.00 89.62 176 ALA A C 1
ATOM 1327 O O . ALA A 1 176 ? -15.003 -14.466 -5.858 1.00 89.62 176 ALA A O 1
ATOM 1328 N N . LEU A 1 177 ? -14.461 -13.409 -3.953 1.00 93.25 177 LEU A N 1
ATOM 1329 C CA . LEU A 1 177 ? -13.021 -13.334 -4.213 1.00 93.25 177 LEU A CA 1
ATOM 1330 C C . LEU A 1 177 ? -12.344 -14.707 -4.138 1.00 93.25 177 LEU A C 1
ATOM 1332 O O . LEU A 1 177 ? -11.526 -15.021 -4.996 1.00 93.25 177 LEU A O 1
ATOM 1336 N N . VAL A 1 178 ? -12.719 -15.561 -3.180 1.00 89.25 178 VAL A N 1
ATOM 1337 C CA . VAL A 1 178 ? -12.219 -16.945 -3.098 1.00 89.25 178 VAL A CA 1
ATOM 1338 C C . VAL A 1 178 ? -12.669 -17.766 -4.309 1.00 89.25 178 VAL A C 1
ATOM 1340 O O . VAL A 1 178 ? -11.865 -18.515 -4.862 1.00 89.25 178 VAL A O 1
ATOM 1343 N N . LEU A 1 179 ? -13.905 -17.591 -4.788 1.00 89.19 179 LEU A N 1
ATOM 1344 C CA . LEU A 1 179 ? -14.350 -18.202 -6.043 1.00 89.19 179 LEU A CA 1
ATOM 1345 C C . LEU A 1 179 ? -13.499 -17.708 -7.225 1.00 89.19 179 LEU A C 1
ATOM 1347 O O . LEU A 1 179 ? -12.983 -18.533 -7.972 1.00 89.19 179 LEU A O 1
ATOM 1351 N N . MET A 1 180 ? -13.259 -16.400 -7.358 1.00 88.56 180 MET A N 1
ATOM 1352 C CA . MET A 1 180 ? -12.378 -15.861 -8.410 1.00 88.56 180 MET A CA 1
ATOM 1353 C C . MET A 1 180 ? -10.918 -16.332 -8.283 1.00 88.56 180 MET A C 1
ATOM 1355 O O . MET A 1 180 ? -10.247 -16.534 -9.294 1.00 88.56 180 MET A O 1
ATOM 1359 N N . ALA A 1 181 ? -10.435 -16.599 -7.069 1.00 91.25 181 ALA A N 1
ATOM 1360 C CA . ALA A 1 181 ? -9.118 -17.186 -6.842 1.00 91.25 181 ALA A CA 1
ATOM 1361 C C . ALA A 1 181 ? -9.033 -18.642 -7.326 1.00 91.25 181 ALA A C 1
ATOM 1363 O O . ALA A 1 181 ? -8.078 -19.001 -8.012 1.00 91.25 181 ALA A O 1
ATOM 1364 N N . LEU A 1 182 ? -10.046 -19.468 -7.031 1.00 88.88 182 LEU A N 1
ATOM 1365 C CA . LEU A 1 182 ? -10.145 -20.849 -7.530 1.00 88.88 182 LEU A CA 1
ATOM 1366 C C . LEU A 1 182 ? -10.205 -20.899 -9.064 1.00 88.88 182 LEU A C 1
ATOM 1368 O O . LEU A 1 182 ? -9.666 -21.811 -9.686 1.00 88.88 182 LEU A O 1
ATOM 1372 N N . VAL A 1 183 ? -10.822 -19.892 -9.675 1.00 87.81 183 VAL A N 1
ATOM 1373 C CA . VAL A 1 183 ? -10.926 -19.722 -11.128 1.00 87.81 183 VAL A CA 1
ATOM 1374 C C . VAL A 1 183 ? -9.592 -19.345 -11.751 1.00 87.81 183 VAL A C 1
ATOM 1376 O O . VAL A 1 183 ? -9.154 -19.995 -12.701 1.00 87.81 183 VAL A O 1
ATOM 1379 N N . ALA A 1 184 ? -8.919 -18.329 -11.205 1.00 89.38 184 ALA A N 1
ATOM 1380 C CA . ALA A 1 184 ? -7.571 -17.965 -11.625 1.00 89.38 184 ALA A CA 1
ATOM 1381 C C . ALA A 1 184 ? -6.608 -19.155 -11.460 1.00 89.38 184 ALA A C 1
ATOM 1383 O O . ALA A 1 184 ? -5.739 -19.370 -12.304 1.00 89.38 184 ALA A O 1
ATOM 1384 N N . LEU A 1 185 ? -6.815 -19.980 -10.425 1.00 88.62 185 LEU A N 1
ATOM 1385 C CA . LEU A 1 185 ? -6.026 -21.179 -10.164 1.00 88.62 185 LEU A CA 1
ATOM 1386 C C . LEU A 1 185 ? -6.311 -22.272 -11.196 1.00 88.62 185 LEU A C 1
ATOM 1388 O O . LEU A 1 185 ? -5.368 -22.853 -11.723 1.00 88.62 185 LEU A O 1
ATOM 1392 N N . ALA A 1 186 ? -7.574 -22.515 -11.550 1.00 86.88 186 ALA A N 1
ATOM 1393 C CA . ALA A 1 186 ? -7.934 -23.438 -12.626 1.00 86.88 186 ALA A CA 1
ATOM 1394 C C . ALA A 1 186 ? -7.349 -22.996 -13.981 1.00 86.88 186 ALA A C 1
ATOM 1396 O O . ALA A 1 186 ? -6.808 -23.821 -14.717 1.00 86.88 186 ALA A O 1
ATOM 1397 N N . ALA A 1 187 ? -7.382 -21.693 -14.284 1.00 86.31 187 ALA A N 1
ATOM 1398 C CA . ALA A 1 187 ? -6.749 -21.129 -15.474 1.00 86.31 187 ALA A CA 1
ATOM 1399 C C . ALA A 1 187 ? -5.220 -21.314 -15.456 1.00 86.31 187 ALA A C 1
ATOM 1401 O O . ALA A 1 187 ? -4.645 -21.752 -16.451 1.00 86.31 187 ALA A O 1
ATOM 1402 N N . TYR A 1 188 ? -4.562 -21.057 -14.321 1.00 88.06 188 TYR A N 1
ATOM 1403 C CA . TYR A 1 188 ? -3.128 -21.303 -14.152 1.00 88.06 188 TYR A CA 1
ATOM 1404 C C . TYR A 1 188 ? -2.772 -22.793 -14.316 1.00 88.06 188 TYR A C 1
ATOM 1406 O O . TYR A 1 188 ? -1.894 -23.136 -15.108 1.00 88.06 188 TYR A O 1
ATOM 1414 N N . VAL A 1 189 ? -3.505 -23.706 -13.673 1.00 86.88 189 VAL A N 1
ATOM 1415 C CA . VAL A 1 189 ? -3.293 -25.159 -13.807 1.00 86.88 189 VAL A CA 1
ATOM 1416 C C . VAL A 1 189 ? -3.497 -25.641 -15.249 1.00 86.88 189 VAL A C 1
ATOM 1418 O O . VAL A 1 189 ? -2.751 -26.510 -15.700 1.00 86.88 189 VAL A O 1
ATOM 1421 N N . ALA A 1 190 ? -4.433 -25.057 -16.003 1.00 85.25 190 ALA A N 1
ATOM 1422 C CA . ALA A 1 190 ? -4.608 -25.350 -17.427 1.00 85.25 190 ALA A CA 1
ATOM 1423 C C . ALA A 1 190 ? -3.486 -24.792 -18.320 1.00 85.25 190 ALA A C 1
ATOM 1425 O O . ALA A 1 190 ? -3.182 -25.410 -19.338 1.00 85.25 190 ALA A O 1
ATOM 1426 N N . THR A 1 191 ? -2.817 -23.693 -17.941 1.00 82.00 191 THR A N 1
ATOM 1427 C CA . THR A 1 191 ? -1.583 -23.266 -18.639 1.00 82.00 191 THR A CA 1
ATOM 1428 C C . THR A 1 191 ? -0.412 -24.227 -18.417 1.00 82.00 191 THR A C 1
ATOM 1430 O O . THR A 1 191 ? 0.440 -24.346 -19.291 1.00 82.00 191 THR A O 1
ATOM 1433 N N . LEU A 1 192 ? -0.396 -24.960 -17.297 1.00 83.69 192 LEU A N 1
ATOM 1434 C CA . LEU A 1 192 ? 0.598 -26.004 -17.017 1.00 83.69 192 LEU A CA 1
ATOM 1435 C C . LEU A 1 192 ? 0.231 -27.367 -17.636 1.00 83.69 192 LEU A C 1
ATOM 1437 O O . LEU A 1 192 ? 1.116 -28.165 -17.926 1.00 83.69 192 LEU A O 1
ATOM 1441 N N . ASN A 1 193 ? -1.062 -27.643 -17.842 1.00 83.88 193 ASN A N 1
ATOM 1442 C CA . ASN A 1 193 ? -1.573 -28.935 -18.308 1.00 83.88 193 ASN A CA 1
ATOM 1443 C C . ASN A 1 193 ? -2.498 -28.771 -19.522 1.00 83.88 193 ASN A C 1
ATOM 1445 O O . ASN A 1 193 ? -3.706 -28.562 -19.379 1.00 83.88 193 ASN A O 1
ATOM 1449 N N . SER A 1 194 ? -1.954 -28.965 -20.724 1.00 74.50 194 SER A N 1
ATOM 1450 C CA . SER A 1 194 ? -2.694 -28.861 -21.994 1.00 74.50 194 SER A CA 1
ATOM 1451 C C . SER A 1 194 ? -3.928 -29.774 -22.076 1.00 74.50 194 SER A C 1
ATOM 1453 O O . SER A 1 194 ? -4.929 -29.391 -22.678 1.00 74.50 194 SER A O 1
ATOM 1455 N N . ALA A 1 195 ? -3.914 -30.932 -21.406 1.00 73.81 195 ALA A N 1
ATOM 1456 C CA . ALA A 1 195 ? -5.067 -31.833 -21.308 1.00 73.81 195 ALA A CA 1
ATOM 1457 C C . ALA A 1 195 ? -6.287 -31.209 -20.591 1.00 73.81 195 ALA A C 1
ATOM 1459 O O . ALA A 1 195 ? -7.426 -31.559 -20.895 1.00 73.81 195 ALA A O 1
ATOM 1460 N N . LEU A 1 196 ? -6.072 -30.261 -19.669 1.00 67.31 196 LEU A N 1
ATOM 1461 C CA . LEU A 1 196 ? -7.137 -29.566 -18.931 1.00 67.31 196 LEU A CA 1
ATOM 1462 C C . LEU A 1 196 ? -7.630 -28.292 -19.641 1.00 67.31 196 LEU A C 1
ATOM 1464 O O . LEU A 1 196 ? -8.717 -27.798 -19.329 1.00 67.31 196 LEU A O 1
ATOM 1468 N N . ALA A 1 197 ? -6.888 -27.783 -20.632 1.00 65.75 197 ALA A N 1
ATOM 1469 C CA . ALA A 1 197 ? -7.226 -26.553 -21.354 1.00 65.75 197 ALA A CA 1
ATOM 1470 C C . ALA A 1 197 ? -8.591 -26.620 -22.068 1.00 65.75 197 ALA A C 1
ATOM 1472 O O . ALA A 1 197 ? -9.319 -25.627 -22.107 1.00 65.75 197 ALA A O 1
ATOM 1473 N N . GLY A 1 198 ? -8.980 -27.799 -22.569 1.00 67.56 198 GLY A N 1
ATOM 1474 C CA . GLY A 1 198 ? -10.299 -28.014 -23.172 1.00 67.56 198 GLY A CA 1
ATOM 1475 C C . GLY A 1 198 ? -11.456 -27.845 -22.179 1.00 67.56 198 GLY A C 1
ATOM 1476 O O . GLY A 1 198 ? -12.477 -27.254 -22.525 1.00 67.56 198 GLY A O 1
ATOM 1477 N N . GLY A 1 199 ? -11.283 -28.303 -20.934 1.00 67.88 199 GLY A N 1
ATOM 1478 C CA . GLY A 1 199 ? -12.303 -28.207 -19.885 1.00 67.88 199 GLY A CA 1
ATOM 1479 C C . GLY A 1 199 ? -12.483 -26.783 -19.358 1.00 67.88 199 GLY A C 1
ATOM 1480 O O . GLY A 1 199 ? -13.613 -26.320 -19.198 1.00 67.88 199 GLY A O 1
ATOM 1481 N N . VAL A 1 200 ? -11.381 -26.047 -19.163 1.00 63.56 200 VAL A N 1
ATOM 1482 C CA . VAL A 1 200 ? -11.442 -24.665 -18.656 1.00 63.56 200 VAL A CA 1
ATOM 1483 C C . VAL A 1 200 ? -12.194 -23.738 -19.614 1.00 63.56 200 VAL A C 1
ATOM 1485 O O . VAL A 1 200 ? -12.873 -22.833 -19.149 1.00 63.56 200 VAL A O 1
ATOM 1488 N N . ARG A 1 201 ? -12.213 -23.983 -20.930 1.00 66.75 201 ARG A N 1
ATOM 1489 C CA . ARG A 1 201 ? -12.977 -23.139 -21.872 1.00 66.75 201 ARG A CA 1
ATOM 1490 C C . ARG A 1 201 ? -14.487 -23.070 -21.573 1.00 66.75 201 ARG A C 1
ATOM 1492 O O . ARG A 1 201 ? -15.109 -22.053 -21.869 1.00 66.75 201 ARG A O 1
ATOM 1499 N N . PHE A 1 202 ? -15.066 -24.108 -20.966 1.00 69.50 202 PHE A N 1
ATOM 1500 C CA . PHE A 1 202 ? -16.499 -24.180 -20.643 1.00 69.50 202 PHE A CA 1
ATOM 1501 C C . PHE A 1 202 ? -16.839 -23.751 -19.208 1.00 69.50 202 PHE A C 1
ATOM 1503 O O . PHE A 1 202 ? -18.017 -23.676 -18.852 1.00 69.50 202 PHE A O 1
ATOM 1510 N N . TRP A 1 203 ? -15.838 -23.400 -18.394 1.00 71.25 203 TRP A N 1
ATOM 1511 C CA . TRP A 1 203 ? -16.033 -22.957 -17.011 1.00 71.25 203 TRP A CA 1
ATOM 1512 C C . TRP A 1 203 ? -17.042 -21.793 -16.827 1.00 71.25 203 TRP A C 1
ATOM 1514 O O . TRP A 1 203 ? -17.768 -21.824 -15.830 1.00 71.25 203 TRP A O 1
ATOM 1524 N N . PRO A 1 204 ? -17.203 -20.817 -17.758 1.00 72.06 204 PRO A N 1
ATOM 1525 C CA . PRO A 1 204 ? -18.181 -19.740 -17.579 1.00 72.06 204 PRO A CA 1
ATOM 1526 C C . PRO A 1 204 ? -19.626 -20.253 -17.574 1.00 72.06 204 PRO A C 1
ATOM 1528 O O . PRO A 1 204 ? -20.476 -19.687 -16.893 1.00 72.06 204 PRO A O 1
ATOM 1531 N N . VAL A 1 205 ? -19.907 -21.358 -18.277 1.00 72.19 205 VAL A N 1
ATOM 1532 C CA . VAL A 1 205 ? -21.237 -21.988 -18.301 1.00 72.19 205 VAL A CA 1
ATOM 1533 C C . VAL A 1 205 ? -21.588 -22.543 -16.919 1.00 72.19 205 VAL A C 1
ATOM 1535 O O . VAL A 1 205 ? -22.708 -22.356 -16.449 1.00 72.19 205 VAL A O 1
ATOM 1538 N N . LEU A 1 206 ? -20.616 -23.146 -16.223 1.00 70.75 206 LEU A N 1
ATOM 1539 C CA . LEU A 1 206 ? -20.796 -23.617 -14.847 1.00 70.75 206 LEU A CA 1
ATOM 1540 C C . LEU A 1 206 ? -21.068 -22.460 -13.875 1.00 70.75 206 LEU A C 1
ATOM 1542 O O . LEU A 1 206 ? -21.907 -22.618 -12.991 1.00 70.75 206 LEU A O 1
ATOM 1546 N N . LEU A 1 207 ? -20.439 -21.290 -14.053 1.00 71.06 207 LEU A N 1
ATOM 1547 C CA . LEU A 1 207 ? -20.790 -20.105 -13.258 1.00 71.06 207 LEU A CA 1
ATOM 1548 C C . LEU A 1 207 ? -22.178 -19.560 -13.558 1.00 71.06 207 LEU A C 1
ATOM 1550 O O . LEU A 1 207 ? -22.868 -19.171 -12.621 1.00 71.06 207 LEU A O 1
ATOM 1554 N N . VAL A 1 208 ? -22.588 -19.506 -14.826 1.00 76.00 208 VAL A N 1
ATOM 1555 C CA . VAL A 1 208 ? -23.938 -19.048 -15.183 1.00 76.00 208 VAL A CA 1
ATOM 1556 C C . VAL A 1 208 ? -24.978 -19.960 -14.529 1.00 76.00 208 VAL A C 1
ATOM 1558 O O . VAL A 1 208 ? -25.898 -19.465 -13.882 1.00 76.00 208 VAL A O 1
ATOM 1561 N N . ILE A 1 209 ? -24.782 -21.281 -14.592 1.00 73.88 209 ILE A N 1
ATOM 1562 C CA . ILE A 1 209 ? -25.639 -22.261 -13.909 1.00 73.88 209 ILE A CA 1
ATOM 1563 C C . ILE A 1 209 ? -25.614 -22.044 -12.387 1.00 73.88 209 ILE A C 1
ATOM 1565 O O . ILE A 1 209 ? -26.674 -21.948 -11.770 1.00 73.88 209 ILE A O 1
ATOM 1569 N N . LEU A 1 210 ? -24.432 -21.914 -11.775 1.00 78.50 210 LEU A N 1
ATOM 1570 C CA . LEU A 1 210 ? -24.295 -21.701 -10.330 1.00 78.50 210 LEU A CA 1
ATOM 1571 C C . LEU A 1 210 ? -24.967 -20.397 -9.872 1.00 78.50 210 LEU A C 1
ATOM 1573 O O . LEU A 1 210 ? -25.652 -20.395 -8.852 1.00 78.50 210 LEU A O 1
ATOM 1577 N N . GLY A 1 211 ? -24.820 -19.312 -10.633 1.00 74.81 211 GLY A N 1
ATOM 1578 C CA . GLY A 1 211 ? -25.456 -18.021 -10.372 1.00 74.81 211 GLY A CA 1
ATOM 1579 C C . GLY A 1 211 ? -26.981 -18.097 -10.453 1.00 74.81 211 GLY A C 1
ATOM 1580 O O . GLY A 1 211 ? -27.662 -17.639 -9.537 1.00 74.81 211 GLY A O 1
ATOM 1581 N N . VAL A 1 212 ? -27.522 -18.749 -11.488 1.00 76.56 212 VAL A N 1
ATOM 1582 C CA . VAL A 1 212 ? -28.969 -18.998 -11.628 1.00 76.56 212 VAL A CA 1
ATOM 1583 C C . VAL A 1 212 ? -29.505 -19.827 -10.453 1.00 76.56 212 VAL A C 1
ATOM 1585 O O . VAL A 1 212 ? -30.533 -19.472 -9.871 1.00 76.56 212 VAL A O 1
ATOM 1588 N N . VAL A 1 213 ? -28.791 -20.880 -10.041 1.00 76.00 213 VAL A N 1
ATOM 1589 C CA . VAL A 1 213 ? -29.154 -21.703 -8.873 1.00 76.00 213 VAL A CA 1
ATOM 1590 C C . VAL A 1 213 ? -29.120 -20.887 -7.575 1.00 76.00 213 VAL A C 1
ATOM 1592 O O . VAL A 1 213 ? -30.042 -20.997 -6.764 1.00 76.00 213 VAL A O 1
ATOM 1595 N N . LEU A 1 214 ? -28.112 -20.030 -7.379 1.00 77.88 214 LEU A N 1
ATOM 1596 C CA . LEU A 1 214 ? -27.997 -19.189 -6.183 1.00 77.88 214 LEU A CA 1
ATOM 1597 C C . LEU A 1 214 ? -29.139 -18.165 -6.086 1.00 77.88 214 LEU A C 1
ATOM 1599 O O . LEU A 1 214 ? -29.700 -17.974 -5.006 1.00 77.88 214 LEU A O 1
ATOM 1603 N N . ILE A 1 215 ? -29.515 -17.550 -7.214 1.00 79.69 215 ILE A N 1
ATOM 1604 C CA . ILE A 1 215 ? -30.653 -16.623 -7.310 1.00 79.69 215 ILE A CA 1
ATOM 1605 C C . ILE A 1 215 ? -31.958 -17.356 -6.977 1.00 79.69 215 ILE A C 1
ATOM 1607 O O . ILE A 1 215 ? -32.717 -16.890 -6.125 1.00 79.69 215 ILE A O 1
ATOM 1611 N N . GLY A 1 216 ? -32.192 -18.532 -7.571 1.00 75.00 216 GLY A N 1
ATOM 1612 C CA . GLY A 1 216 ? -33.366 -19.359 -7.272 1.00 75.00 216 GLY A CA 1
ATOM 1613 C C . GLY A 1 216 ? -33.473 -19.710 -5.784 1.00 75.00 216 GLY A C 1
ATOM 1614 O O . GLY A 1 216 ? -34.525 -19.521 -5.169 1.00 75.00 216 GLY A O 1
ATOM 1615 N N . TYR A 1 217 ? -32.360 -20.128 -5.173 1.00 79.25 217 TYR A N 1
ATOM 1616 C CA . TYR A 1 217 ? -32.300 -20.461 -3.749 1.00 79.25 217 TYR A CA 1
ATOM 1617 C C . TYR A 1 217 ? -32.538 -19.238 -2.841 1.00 79.25 217 TYR A C 1
ATOM 1619 O O . TYR A 1 217 ? -33.266 -19.327 -1.844 1.00 79.25 217 TYR A O 1
ATOM 1627 N N . GLY A 1 218 ? -31.997 -18.071 -3.208 1.00 73.75 218 GLY A N 1
ATOM 1628 C CA . GLY A 1 218 ? -32.236 -16.800 -2.518 1.00 73.75 218 GLY A CA 1
ATOM 1629 C C . GLY A 1 218 ? -33.715 -16.403 -2.512 1.00 73.75 218 GLY A C 1
ATOM 1630 O O . GLY A 1 218 ? -34.281 -16.151 -1.446 1.00 73.75 218 GLY A O 1
ATOM 1631 N N . VAL A 1 219 ? -34.374 -16.446 -3.675 1.00 76.00 219 VAL A N 1
ATOM 1632 C CA . VAL A 1 219 ? -35.810 -16.141 -3.817 1.00 76.00 219 VAL A CA 1
ATOM 1633 C C . VAL A 1 219 ? -36.676 -17.086 -2.976 1.00 76.00 219 VAL A C 1
ATOM 1635 O O . VAL A 1 219 ? -37.645 -16.638 -2.360 1.00 76.00 219 VAL A O 1
ATOM 1638 N N . THR A 1 220 ? -36.318 -18.372 -2.869 1.00 71.00 220 THR A N 1
ATOM 1639 C CA . THR A 1 220 ? -37.049 -19.310 -1.997 1.00 71.00 220 THR A CA 1
ATOM 1640 C C . THR A 1 220 ? -36.875 -19.040 -0.499 1.00 71.00 220 THR A C 1
ATOM 1642 O O . THR A 1 220 ? -37.818 -19.265 0.256 1.00 71.00 220 THR A O 1
ATOM 1645 N N . ARG A 1 221 ? -35.729 -18.508 -0.044 1.00 63.00 221 ARG A N 1
ATOM 1646 C CA . ARG A 1 221 ? -35.502 -18.183 1.381 1.00 63.00 221 ARG A CA 1
ATOM 1647 C C . ARG A 1 221 ? -36.183 -16.896 1.845 1.00 63.00 221 ARG A C 1
ATOM 1649 O O . ARG A 1 221 ? -36.540 -16.807 3.018 1.00 63.00 221 ARG A O 1
ATOM 1656 N N . SER A 1 222 ? -36.395 -15.931 0.952 1.00 53.31 222 SER A N 1
ATOM 1657 C CA . SER A 1 222 ? -37.089 -14.675 1.284 1.00 53.31 222 SER A CA 1
ATOM 1658 C C . SER A 1 222 ? -38.595 -14.849 1.513 1.00 53.31 222 SER A C 1
ATOM 1660 O O . SER A 1 222 ? -39.235 -13.960 2.068 1.00 53.31 222 SER A O 1
ATOM 1662 N N . ARG A 1 223 ? -39.176 -16.006 1.160 1.00 48.59 223 ARG A N 1
ATOM 1663 C CA . ARG A 1 223 ? -40.577 -16.351 1.454 1.00 48.59 223 ARG A CA 1
ATOM 1664 C C . ARG A 1 223 ? -40.766 -16.850 2.893 1.00 48.59 223 ARG A C 1
ATOM 1666 O O . ARG A 1 223 ? -41.242 -17.962 3.114 1.00 48.59 223 ARG A O 1
ATOM 1673 N N . LYS A 1 224 ? -40.460 -16.010 3.884 1.00 52.84 224 LYS A N 1
ATOM 1674 C CA . LYS A 1 224 ? -41.172 -16.103 5.167 1.00 52.84 224 LYS A CA 1
ATOM 1675 C C . LYS A 1 224 ? -42.548 -15.457 4.969 1.00 52.84 224 LYS A C 1
ATOM 1677 O O . LYS A 1 224 ? -42.578 -14.303 4.546 1.00 52.84 224 LYS A O 1
ATOM 1682 N N . PRO A 1 225 ? -43.668 -16.158 5.228 1.00 59.66 225 PRO A N 1
ATOM 1683 C CA . PRO A 1 225 ? -44.984 -15.531 5.196 1.00 59.66 225 PRO A CA 1
ATOM 1684 C C . PRO A 1 225 ? -45.010 -14.324 6.136 1.00 59.66 225 PRO A C 1
ATOM 1686 O O . PRO A 1 225 ? -44.473 -14.397 7.245 1.00 59.66 225 PRO A O 1
ATOM 1689 N N . ALA A 1 226 ? -45.620 -13.224 5.696 1.00 56.31 226 ALA A N 1
ATOM 1690 C CA . ALA A 1 226 ? -45.869 -12.093 6.578 1.00 56.31 226 ALA A CA 1
ATOM 1691 C C . ALA A 1 226 ? -46.740 -12.558 7.765 1.00 56.31 226 ALA A C 1
ATOM 1693 O O . ALA A 1 226 ? -47.663 -13.352 7.550 1.00 56.31 226 ALA A O 1
ATOM 1694 N N . PRO A 1 227 ? -46.482 -12.090 9.001 1.00 64.94 227 PRO A N 1
ATOM 1695 C CA . PRO A 1 227 ? -47.418 -12.288 10.101 1.00 64.94 227 PRO A CA 1
ATOM 1696 C C . PRO A 1 227 ? -48.805 -11.767 9.692 1.00 64.94 227 PRO A C 1
ATOM 1698 O O . PRO A 1 227 ? -48.877 -10.708 9.062 1.00 64.94 227 PRO A O 1
ATOM 1701 N N . PRO A 1 228 ? -49.900 -12.483 10.004 1.00 71.00 228 PRO A N 1
ATOM 1702 C CA . PRO A 1 228 ? -51.235 -12.049 9.610 1.00 71.00 228 PRO A CA 1
ATOM 1703 C C . PRO A 1 228 ? -51.550 -10.657 10.192 1.00 71.00 228 PRO A C 1
ATOM 1705 O O . PRO A 1 228 ? -51.176 -10.379 11.337 1.00 71.00 228 PRO A O 1
ATOM 1708 N N . PRO A 1 229 ? -52.229 -9.775 9.434 1.00 59.47 229 PRO A N 1
ATOM 1709 C CA . PRO A 1 229 ? -52.516 -8.410 9.864 1.00 59.47 229 PRO A CA 1
ATOM 1710 C C . PRO A 1 229 ? -53.550 -8.409 10.999 1.00 59.47 229 PRO A C 1
ATOM 1712 O O . PRO A 1 229 ? -54.754 -8.381 10.765 1.00 59.47 229 PRO A O 1
ATOM 1715 N N . GLY A 1 230 ? -53.062 -8.473 12.239 1.00 60.31 230 GLY A N 1
ATOM 1716 C CA . GLY A 1 230 ? -53.906 -8.498 13.439 1.00 60.31 230 GLY A CA 1
ATOM 1717 C C . GLY A 1 230 ? -53.218 -8.097 14.748 1.00 60.31 230 GLY A C 1
ATOM 1718 O O . GLY A 1 230 ? -53.889 -8.027 15.770 1.00 60.31 230 GLY A O 1
ATOM 1719 N N . GLN A 1 231 ? -51.905 -7.829 14.743 1.00 57.06 231 GLN A N 1
ATOM 1720 C CA . GLN A 1 231 ? -51.162 -7.339 15.915 1.00 57.06 231 GLN A CA 1
ATOM 1721 C C . GLN A 1 231 ? -50.148 -6.252 15.529 1.00 57.06 231 GLN A C 1
ATOM 1723 O O . GLN A 1 231 ? -48.949 -6.369 15.772 1.00 57.06 231 GLN A O 1
ATOM 1728 N N . LEU A 1 232 ? -50.644 -5.163 14.938 1.00 51.12 232 LEU A N 1
ATOM 1729 C CA . LEU A 1 232 ? -50.018 -3.862 15.163 1.00 51.12 232 LEU A CA 1
ATOM 1730 C C . LEU A 1 232 ? -50.499 -3.395 16.538 1.00 51.12 232 LEU A C 1
ATOM 1732 O O . LEU A 1 232 ? -51.664 -3.032 16.693 1.00 51.12 232 LEU A O 1
ATOM 1736 N N . SER A 1 233 ? -49.624 -3.487 17.541 1.00 54.19 233 SER A N 1
ATOM 1737 C CA . SER A 1 233 ? -49.892 -2.978 18.888 1.00 54.19 233 SER A CA 1
ATOM 1738 C C . SER A 1 233 ? -50.369 -1.532 18.800 1.00 54.19 233 SER A C 1
ATOM 1740 O O . SER A 1 233 ? -49.715 -0.724 18.141 1.00 54.19 233 SER A O 1
ATOM 1742 N N . ALA A 1 234 ? -51.495 -1.221 19.448 1.00 52.41 234 ALA A N 1
ATOM 1743 C CA . ALA A 1 234 ? -52.092 0.107 19.401 1.00 52.41 234 ALA A CA 1
ATOM 1744 C C . ALA A 1 234 ? -51.054 1.176 19.775 1.00 52.41 234 ALA A C 1
ATOM 1746 O O . ALA A 1 234 ? -50.531 1.196 20.891 1.00 52.41 234 ALA A O 1
ATOM 1747 N N . GLN A 1 235 ? -50.746 2.039 18.811 1.00 51.41 235 GLN A N 1
ATOM 1748 C CA . GLN A 1 235 ? -49.911 3.212 19.013 1.00 51.41 235 GLN A CA 1
ATOM 1749 C C . GLN A 1 235 ? -50.652 4.136 19.994 1.00 51.41 235 GLN A C 1
ATOM 1751 O O . GLN A 1 235 ? -51.819 4.435 19.732 1.00 51.41 235 GLN A O 1
ATOM 1756 N N . PRO A 1 236 ? -50.046 4.560 21.122 1.00 52.56 236 PRO A N 1
ATOM 1757 C CA . PRO A 1 236 ? -50.712 5.464 22.051 1.00 52.56 236 PRO A CA 1
ATOM 1758 C C . PRO A 1 236 ? -51.115 6.746 21.326 1.00 52.56 236 PRO A C 1
ATOM 1760 O O . PRO A 1 236 ? -50.279 7.404 20.704 1.00 52.56 236 PRO A O 1
ATOM 1763 N N . GLU A 1 237 ? -52.406 7.052 21.376 1.00 51.25 237 GLU A N 1
ATOM 1764 C CA . GLU A 1 237 ? -53.015 8.159 20.651 1.00 51.25 237 GLU A CA 1
ATOM 1765 C C . GLU A 1 237 ? -52.394 9.489 21.101 1.00 51.25 237 GLU A C 1
ATOM 1767 O O . GLU A 1 237 ? -52.385 9.825 22.288 1.00 51.25 237 GLU A O 1
ATOM 1772 N N . ALA A 1 238 ? -51.826 10.235 20.152 1.00 50.75 238 ALA A N 1
ATOM 1773 C CA . ALA A 1 238 ? -51.218 11.528 20.428 1.00 50.75 238 ALA A CA 1
ATOM 1774 C C . ALA A 1 238 ? -52.319 12.556 20.724 1.00 50.75 238 ALA A C 1
ATOM 1776 O O . ALA A 1 238 ? -52.919 13.121 19.810 1.00 50.75 238 ALA A O 1
ATOM 1777 N N . VAL A 1 239 ? -52.587 12.795 22.010 1.00 53.22 239 VAL A N 1
ATOM 1778 C CA . VAL A 1 239 ? -53.573 13.787 22.455 1.00 53.22 239 VAL A CA 1
ATOM 1779 C C . VAL A 1 239 ? -53.098 15.191 22.072 1.00 53.22 239 VAL A C 1
ATOM 1781 O O . VAL A 1 239 ? -52.215 15.764 22.711 1.00 53.22 239 VAL A O 1
ATOM 1784 N N . ALA A 1 240 ? -53.698 15.748 21.021 1.00 49.84 240 ALA A N 1
ATOM 1785 C CA . ALA A 1 240 ? -53.519 17.142 20.638 1.00 49.84 240 ALA A CA 1
ATOM 1786 C C . ALA A 1 240 ? -54.237 18.080 21.635 1.00 49.84 240 ALA A C 1
ATOM 1788 O O . ALA A 1 240 ? -55.318 17.740 22.126 1.00 49.84 240 ALA A O 1
ATOM 1789 N N . PRO A 1 241 ? -53.687 19.271 21.937 1.00 54.34 241 PRO A N 1
ATOM 1790 C CA . PRO A 1 241 ? -54.316 20.211 22.856 1.00 54.34 241 PRO A CA 1
ATOM 1791 C C . PRO A 1 241 ? -55.453 20.980 22.164 1.00 54.34 241 PRO A C 1
ATOM 1793 O O . PRO A 1 241 ? -55.228 21.679 21.178 1.00 54.34 241 PRO A O 1
ATOM 1796 N N . ALA A 1 242 ? -56.665 20.906 22.719 1.00 40.31 242 ALA A N 1
ATOM 1797 C CA . ALA A 1 242 ? -57.803 21.742 22.328 1.00 40.31 242 ALA A CA 1
ATOM 1798 C C . ALA A 1 242 ? -58.194 22.687 23.478 1.00 40.31 242 ALA A C 1
ATOM 1800 O O . ALA A 1 242 ? -58.107 22.328 24.653 1.00 40.31 242 ALA A O 1
ATOM 1801 N N . ALA A 1 243 ? -58.567 23.921 23.138 1.00 38.44 243 ALA A N 1
ATOM 1802 C CA . ALA A 1 243 ? -58.590 25.040 24.079 1.00 38.44 243 ALA A CA 1
ATOM 1803 C C . ALA A 1 243 ? -59.876 25.172 24.926 1.00 38.44 243 ALA A C 1
ATOM 1805 O O . ALA A 1 243 ? -60.976 24.894 24.464 1.00 38.44 243 ALA A O 1
ATOM 1806 N N . SER A 1 244 ? -59.685 25.703 26.140 1.00 39.16 244 SER A N 1
ATOM 1807 C CA . SER A 1 244 ? -60.539 26.647 26.889 1.00 39.16 244 SER A CA 1
ATOM 1808 C C . SER A 1 244 ? -62.075 26.577 26.770 1.00 39.16 244 SER A C 1
ATOM 1810 O O . SER A 1 244 ? -62.644 27.003 25.768 1.00 39.16 244 SER A O 1
ATOM 1812 N N . GLY A 1 245 ? -62.765 26.255 27.878 1.00 32.06 245 GLY A N 1
ATOM 1813 C CA . GLY A 1 245 ? -64.228 26.408 27.968 1.00 32.06 245 GLY A CA 1
ATOM 1814 C C . GLY A 1 245 ? -64.879 26.207 29.351 1.00 32.06 245 GLY A C 1
ATOM 1815 O O . GLY A 1 245 ? -65.439 25.154 29.615 1.00 32.06 245 GLY A O 1
ATOM 1816 N N . THR A 1 246 ? -64.905 27.270 30.164 1.00 32.06 246 THR A N 1
ATOM 1817 C CA . THR A 1 246 ? -66.049 27.650 31.039 1.00 32.06 246 THR A CA 1
ATOM 1818 C C . THR A 1 246 ? -66.425 26.816 32.294 1.00 32.06 246 THR A C 1
ATOM 1820 O O . THR A 1 246 ? -67.254 25.919 32.246 1.00 32.06 246 THR A O 1
ATOM 1823 N N . ALA A 1 247 ? -65.943 27.309 33.449 1.00 33.69 247 ALA A N 1
ATOM 1824 C CA . ALA A 1 247 ? -66.642 27.526 34.740 1.00 33.69 247 ALA A CA 1
ATOM 1825 C C . ALA A 1 247 ? -67.332 26.382 35.542 1.00 33.69 247 ALA A C 1
ATOM 1827 O O . ALA A 1 247 ? -68.353 25.847 35.128 1.00 33.69 247 ALA A O 1
ATOM 1828 N N . ALA A 1 248 ? -66.913 26.218 36.815 1.00 32.19 248 ALA A N 1
ATOM 1829 C CA . ALA A 1 248 ? -67.659 26.617 38.042 1.00 32.19 248 ALA A CA 1
ATOM 1830 C C . ALA A 1 248 ? -67.475 25.664 39.257 1.00 32.19 248 ALA A C 1
ATOM 1832 O O . ALA A 1 248 ? -67.479 24.453 39.090 1.00 32.19 248 ALA A O 1
ATOM 1833 N N . PHE A 1 249 ? -67.455 26.245 40.477 1.00 31.48 249 PHE A N 1
ATOM 1834 C CA . PHE A 1 249 ? -67.568 25.595 41.812 1.00 31.48 249 PHE A CA 1
ATOM 1835 C C . PHE A 1 249 ? -66.413 24.633 42.238 1.00 31.48 249 PHE A C 1
ATOM 1837 O O . PHE A 1 249 ? -65.905 23.864 41.439 1.00 31.48 249 PHE A O 1
ATOM 1844 N N . THR A 1 250 ? -65.913 24.599 43.488 1.00 31.66 250 THR A N 1
ATOM 1845 C CA . THR A 1 250 ? -66.209 25.414 44.690 1.00 31.66 250 THR A CA 1
ATOM 1846 C C . THR A 1 250 ? -65.006 25.509 45.640 1.00 31.66 250 THR A C 1
ATOM 1848 O O . THR A 1 250 ? -64.123 24.659 45.653 1.00 31.66 250 THR A O 1
ATOM 1851 N N . MET A 1 251 ? -65.048 26.537 46.483 1.00 34.16 251 MET A N 1
ATOM 1852 C CA . MET A 1 251 ? -64.202 26.810 47.647 1.00 34.16 251 MET A CA 1
ATOM 1853 C C . MET A 1 251 ? -64.260 25.707 48.724 1.00 34.16 251 MET A C 1
ATOM 1855 O O . MET A 1 251 ? -65.351 25.301 49.116 1.00 34.16 251 MET A O 1
ATOM 1859 N N . SER A 1 252 ? -63.109 25.309 49.278 1.00 31.92 252 SER A N 1
ATOM 1860 C CA . SER A 1 252 ? -63.007 24.854 50.674 1.00 31.92 252 SER A CA 1
ATOM 1861 C C . SER A 1 252 ? -61.599 25.106 51.223 1.00 31.92 252 SER A C 1
ATOM 1863 O O . SER A 1 252 ? -60.619 25.087 50.481 1.00 31.92 252 SER A O 1
ATOM 1865 N N . ASP A 1 253 ? -61.531 25.390 52.519 1.00 33.41 253 ASP A N 1
ATOM 1866 C CA . ASP A 1 253 ? -60.441 26.099 53.199 1.00 33.41 253 ASP A CA 1
ATOM 1867 C C . ASP A 1 253 ? -59.760 25.201 54.251 1.00 33.41 253 ASP A C 1
ATOM 1869 O O . ASP A 1 253 ? -60.463 24.465 54.946 1.00 33.41 253 ASP A O 1
ATOM 1873 N N . SER A 1 254 ? -58.419 25.220 54.351 1.00 34.50 254 SER A N 1
ATOM 1874 C CA . SER A 1 254 ? -57.615 24.564 55.414 1.00 34.50 254 SER A CA 1
ATOM 1875 C C . SER A 1 254 ? -56.111 24.916 55.353 1.00 34.50 254 SER A C 1
ATOM 1877 O O . SER A 1 254 ? -55.273 24.117 54.940 1.00 34.50 254 SER A O 1
ATOM 1879 N N . GLN A 1 255 ? -55.764 26.103 55.844 1.00 36.62 255 GLN A N 1
ATOM 1880 C CA . GLN A 1 255 ? -54.454 26.474 56.428 1.00 36.62 255 GLN A CA 1
ATOM 1881 C C . GLN A 1 255 ? -54.736 26.703 57.950 1.00 36.62 255 GLN A C 1
ATOM 1883 O O . GLN A 1 255 ? -55.908 26.946 58.250 1.00 36.62 255 GLN A O 1
ATOM 1888 N N . PRO A 1 256 ? -53.802 26.667 58.942 1.00 49.78 256 PRO A N 1
ATOM 1889 C CA . PRO A 1 256 ? -52.335 26.788 58.856 1.00 49.78 256 PRO A CA 1
ATOM 1890 C C . PRO A 1 256 ? -51.486 25.882 59.803 1.00 49.78 256 PRO A C 1
ATOM 1892 O O . PRO A 1 256 ? -51.990 25.336 60.778 1.00 49.78 256 PRO A O 1
ATOM 1895 N N . ALA A 1 257 ? -50.152 25.874 59.618 1.00 31.38 257 ALA A N 1
ATOM 1896 C CA . ALA A 1 257 ? -49.160 25.986 60.714 1.00 31.38 257 ALA A CA 1
ATOM 1897 C C . ALA A 1 257 ? -47.715 26.197 60.191 1.00 31.38 257 ALA A C 1
ATOM 1899 O O . ALA A 1 257 ? -47.262 25.518 59.277 1.00 31.38 257 ALA A O 1
ATOM 1900 N N . ALA A 1 258 ? -46.973 27.110 60.822 1.00 35.56 258 ALA A N 1
ATOM 1901 C CA . ALA A 1 258 ? -45.519 27.341 60.705 1.00 35.56 258 ALA A CA 1
ATOM 1902 C C . ALA A 1 258 ? -45.027 27.849 62.095 1.00 35.56 258 ALA A C 1
ATOM 1904 O O . ALA A 1 258 ? -45.856 27.856 63.010 1.00 35.56 258 ALA A O 1
ATOM 1905 N N . PRO A 1 259 ? -43.799 28.382 62.329 1.00 52.97 259 PRO A N 1
ATOM 1906 C CA . PRO A 1 259 ? -42.518 28.332 61.598 1.00 52.97 259 PRO A CA 1
ATOM 1907 C C . PRO A 1 259 ? -41.282 28.037 62.513 1.00 52.97 259 PRO A C 1
ATOM 1909 O O . PRO A 1 259 ? -41.390 28.005 63.736 1.00 52.97 259 PRO A O 1
ATOM 1912 N N . SER A 1 260 ? -40.065 27.914 61.952 1.00 36.72 260 SER A N 1
ATOM 1913 C CA . SER A 1 260 ? -38.745 28.229 62.586 1.00 36.72 260 SER A CA 1
ATOM 1914 C C . SER A 1 260 ? -37.586 27.811 61.657 1.00 36.72 260 SER A C 1
ATOM 1916 O O . SER A 1 260 ? -37.742 26.830 60.944 1.00 36.72 260 SER A O 1
ATOM 1918 N N . ARG A 1 261 ? -36.395 28.433 61.564 1.00 34.28 261 ARG A N 1
ATOM 1919 C CA . ARG A 1 261 ? -35.781 29.737 61.954 1.00 34.28 261 ARG A CA 1
ATOM 1920 C C . ARG A 1 261 ? -34.761 30.046 60.827 1.00 34.28 261 ARG A C 1
ATOM 1922 O O . ARG A 1 261 ? -34.043 29.144 60.424 1.00 34.28 261 ARG A O 1
ATOM 1929 N N . ARG A 1 262 ? -34.742 31.213 60.172 1.00 32.09 262 ARG A N 1
ATOM 1930 C CA . ARG A 1 262 ? -33.946 32.429 60.492 1.00 32.09 262 ARG A CA 1
ATOM 1931 C C . ARG A 1 262 ? -32.536 32.202 61.085 1.00 32.09 262 ARG A C 1
ATOM 1933 O O . ARG A 1 262 ? -32.437 32.026 62.292 1.00 32.09 262 ARG A O 1
ATOM 1940 N N . MET A 1 263 ? -31.507 32.425 60.257 1.00 40.62 263 MET A N 1
ATOM 1941 C CA . MET A 1 263 ? -30.336 33.320 60.452 1.00 40.62 263 MET A CA 1
ATOM 1942 C C . MET A 1 263 ? -29.962 33.814 59.030 1.00 40.62 263 MET A C 1
ATOM 1944 O O . MET A 1 263 ? -29.776 32.987 58.148 1.00 40.62 263 MET A O 1
ATOM 1948 N N . GLU A 1 264 ? -30.271 35.058 58.640 1.00 36.59 264 GLU A N 1
ATOM 1949 C CA . GLU A 1 264 ? -29.428 36.279 58.732 1.00 36.59 264 GLU A CA 1
ATOM 1950 C C . GLU A 1 264 ? -28.293 36.312 57.676 1.00 36.59 264 GLU A C 1
ATOM 1952 O O . GLU A 1 264 ? -27.466 35.415 57.644 1.00 36.59 264 GLU A O 1
ATOM 1957 N N . ARG A 1 265 ? -28.380 37.163 56.626 1.00 33.34 265 ARG A N 1
ATOM 1958 C CA . ARG A 1 265 ? -28.086 38.633 56.545 1.00 33.34 265 ARG A CA 1
ATOM 1959 C C . ARG A 1 265 ? -26.571 38.917 56.582 1.00 33.34 265 ARG A C 1
ATOM 1961 O O . ARG A 1 265 ? -25.909 38.355 57.437 1.00 33.34 265 ARG A 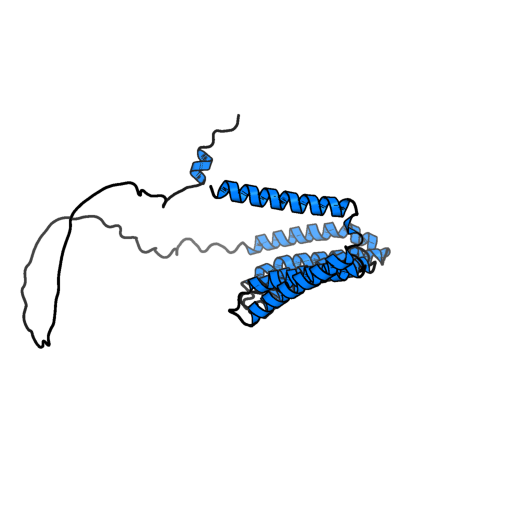O 1
ATOM 1968 N N . SER A 1 266 ? -25.938 39.780 55.770 1.00 43.00 266 SER A N 1
ATOM 1969 C CA . SER A 1 266 ? -26.289 40.825 54.755 1.00 43.00 266 SER A CA 1
ATOM 1970 C C . SER A 1 266 ? -24.987 41.159 53.948 1.00 43.00 266 SER A C 1
ATOM 1972 O O . SER A 1 266 ? -24.024 40.417 54.154 1.00 43.00 266 SER A O 1
ATOM 1974 N N . PRO A 1 267 ? -24.804 42.275 53.181 1.00 49.66 267 PRO A N 1
ATOM 1975 C CA . PRO A 1 267 ? -25.687 43.197 52.406 1.00 49.66 267 PRO A CA 1
ATOM 1976 C C . PRO A 1 267 ? -25.337 43.216 50.871 1.00 49.66 267 PRO A C 1
ATOM 1978 O O . PRO A 1 267 ? -24.306 42.683 50.486 1.00 49.66 267 PRO A O 1
ATOM 1981 N N . ILE A 1 268 ? -26.189 43.627 49.905 1.00 38.59 268 ILE A N 1
ATOM 1982 C CA . ILE A 1 268 ? -26.523 45.004 49.407 1.00 38.59 268 ILE A CA 1
ATOM 1983 C C . ILE A 1 268 ? -25.257 45.837 49.059 1.00 38.59 268 ILE A C 1
ATOM 1985 O O . ILE A 1 268 ? -24.436 46.031 49.947 1.00 38.59 268 ILE A O 1
ATOM 1989 N N . THR A 1 269 ? -24.989 46.302 47.821 1.00 39.53 269 THR A N 1
ATOM 1990 C CA . THR A 1 269 ? -25.726 47.248 46.919 1.00 39.53 269 THR A CA 1
ATOM 1991 C C . THR A 1 269 ? -25.733 46.807 45.429 1.00 39.53 269 THR A C 1
ATOM 1993 O O . THR A 1 269 ? -24.802 46.112 45.042 1.00 39.53 269 THR A O 1
ATOM 1996 N N . LEU A 1 270 ? -26.692 47.071 44.514 1.00 34.66 270 LEU A N 1
ATOM 1997 C CA . LEU A 1 270 ? -27.705 48.132 44.229 1.00 34.66 270 LEU A CA 1
ATOM 1998 C C . LEU A 1 270 ? -27.281 49.076 43.063 1.00 34.66 270 LEU A C 1
ATOM 2000 O O . LEU A 1 270 ? -26.129 49.499 43.040 1.00 34.66 270 LEU A O 1
ATOM 2004 N N . HIS A 1 271 ? -28.243 49.383 42.164 1.00 38.97 271 HIS A N 1
ATOM 2005 C CA . HIS A 1 271 ? -28.225 50.144 40.881 1.00 38.97 271 HIS A CA 1
ATOM 2006 C C . HIS A 1 271 ? -28.073 49.300 39.594 1.00 38.97 271 HIS A C 1
ATOM 2008 O O . HIS A 1 271 ? -27.174 48.467 39.525 1.00 38.97 271 HIS A O 1
ATOM 2014 N N . ASP A 1 272 ? -28.841 49.490 38.508 1.00 36.34 272 ASP A N 1
ATOM 2015 C CA . ASP A 1 272 ? -30.195 50.066 38.295 1.00 36.34 272 ASP A CA 1
ATOM 2016 C C . ASP A 1 272 ? -30.747 49.548 36.934 1.00 36.34 272 ASP A C 1
ATOM 2018 O O . ASP A 1 272 ? -29.974 49.085 36.094 1.00 36.34 272 ASP A O 1
ATOM 2022 N N . GLU A 1 273 ? -32.069 49.590 36.715 1.00 40.91 273 GLU A N 1
ATOM 2023 C CA . GLU A 1 273 ? -32.756 49.092 35.493 1.00 40.91 273 GLU A CA 1
ATOM 2024 C C . GLU A 1 273 ? -32.881 50.161 34.351 1.00 40.91 273 GLU A C 1
ATOM 2026 O O . GLU A 1 273 ? -32.450 51.300 34.543 1.00 40.91 273 GLU A O 1
ATOM 2031 N N . PRO A 1 274 ? -33.384 49.823 33.133 1.00 63.41 274 PRO A N 1
ATOM 2032 C CA . PRO A 1 274 ? -33.065 50.508 31.862 1.00 63.41 274 PRO A CA 1
ATOM 2033 C C . PRO A 1 274 ? -34.158 51.527 31.428 1.00 63.41 274 PRO A C 1
ATOM 2035 O O . PRO A 1 274 ? -35.016 51.848 32.253 1.00 63.41 274 PRO A O 1
ATOM 2038 N N . PRO A 1 275 ? -34.193 52.069 30.173 1.00 49.59 275 PRO A N 1
ATOM 2039 C CA . PRO A 1 275 ? -34.760 51.318 29.018 1.00 49.59 275 PRO A CA 1
ATOM 2040 C C . PRO A 1 275 ? -34.288 51.721 27.581 1.00 49.59 275 PRO A C 1
ATOM 2042 O O . PRO A 1 275 ? -33.715 52.783 27.396 1.00 49.59 275 PRO A O 1
ATOM 2045 N N . LYS A 1 276 ? -34.662 50.899 26.569 1.00 34.31 276 LYS A N 1
ATOM 2046 C CA . LYS A 1 276 ? -34.956 51.214 25.128 1.00 34.31 276 LYS A CA 1
ATOM 2047 C C . LYS A 1 276 ? -33.918 52.072 24.349 1.00 34.31 276 LYS A C 1
ATOM 2049 O O . LYS A 1 276 ? -33.688 53.222 24.684 1.00 34.31 276 LYS A O 1
ATOM 2054 N N . SER A 1 277 ? -33.3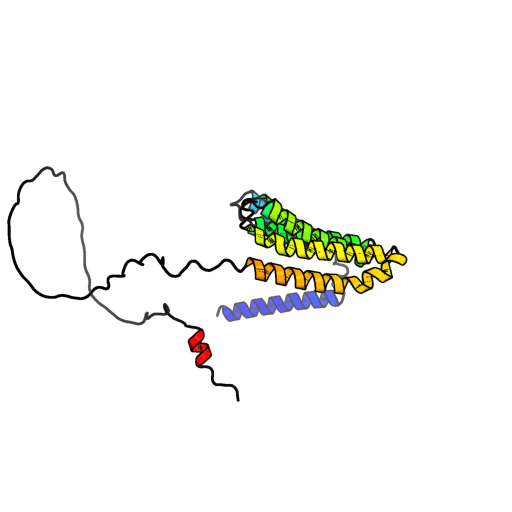24 51.655 23.222 1.00 39.25 277 SER A N 1
ATOM 2055 C CA . SER A 1 277 ? -33.935 51.078 21.999 1.00 39.25 277 SER A CA 1
ATOM 2056 C C . SER A 1 277 ? -32.839 50.875 20.902 1.00 39.25 277 SER A C 1
ATOM 2058 O O . SER A 1 277 ? -31.721 51.331 21.122 1.00 39.25 277 SER A O 1
ATOM 2060 N N . GLU A 1 278 ? -33.004 50.246 19.719 1.00 38.16 278 GLU A N 1
ATOM 2061 C CA . GLU A 1 278 ? -34.152 49.588 19.053 1.00 38.16 278 GLU A CA 1
ATOM 2062 C C . GLU A 1 278 ? -33.704 48.497 18.016 1.00 38.16 278 GLU A C 1
ATOM 2064 O O . GLU A 1 278 ? -32.525 48.178 17.891 1.00 38.16 278 GLU A O 1
ATOM 2069 N N . ALA A 1 279 ? -34.691 47.950 17.293 1.00 37.03 279 ALA A N 1
ATOM 2070 C CA . ALA A 1 279 ? -34.753 47.252 15.988 1.00 37.03 279 ALA A CA 1
ATOM 2071 C C . ALA A 1 279 ? -33.644 47.479 14.917 1.00 37.03 279 ALA A C 1
ATOM 2073 O O . ALA A 1 279 ? -33.035 48.541 14.871 1.00 37.03 279 ALA A O 1
ATOM 2074 N N . THR A 1 280 ? -33.415 46.620 13.902 1.00 32.94 280 THR A N 1
ATOM 2075 C CA . THR A 1 280 ? -33.893 45.257 13.535 1.00 32.94 280 THR A CA 1
ATOM 2076 C C . THR A 1 280 ? -33.043 44.740 12.357 1.00 32.94 280 THR A C 1
ATOM 2078 O O . THR A 1 280 ? -32.751 45.526 11.459 1.00 32.94 280 THR A O 1
ATOM 2081 N N . SER A 1 281 ? -32.696 43.440 12.323 1.00 36.72 281 SER A N 1
ATOM 2082 C CA . SER A 1 281 ? -32.538 42.568 11.116 1.00 36.72 281 SER A CA 1
ATOM 2083 C C . SER A 1 281 ? -31.627 41.350 11.371 1.00 36.72 281 SER A C 1
ATOM 2085 O O . SER A 1 281 ? -30.604 41.142 10.725 1.00 36.72 281 SER A O 1
ATOM 2087 N N . GLN A 1 282 ? -32.025 40.504 12.321 1.00 36.56 282 GLN A N 1
ATOM 2088 C CA . GLN A 1 282 ? -31.583 39.109 12.403 1.00 36.56 282 GLN A CA 1
ATOM 2089 C C . GLN A 1 282 ? -32.834 38.264 12.175 1.00 36.56 282 GLN A C 1
ATOM 2091 O O . GLN A 1 282 ? -33.637 38.110 13.091 1.00 36.56 282 GLN A O 1
ATOM 2096 N N . GLN A 1 283 ? -33.040 37.808 10.939 1.00 40.88 283 GLN A N 1
ATOM 2097 C CA . GLN A 1 283 ? -34.179 36.971 10.577 1.00 40.88 283 GLN A CA 1
ATOM 2098 C C . GLN A 1 283 ? -33.679 35.727 9.838 1.00 40.88 283 GLN A C 1
ATOM 2100 O O . GLN A 1 283 ? -33.271 35.795 8.684 1.00 40.88 283 GLN A O 1
ATOM 2105 N N . GLU A 1 284 ? -33.675 34.628 10.590 1.00 44.00 284 GLU A N 1
ATOM 2106 C CA . GLU A 1 284 ? -33.926 33.251 10.153 1.00 44.00 284 GLU A CA 1
ATOM 2107 C C . GLU A 1 284 ? -33.223 32.772 8.871 1.00 44.00 284 GLU A C 1
ATOM 2109 O O . GLU A 1 284 ? -33.752 32.840 7.766 1.00 44.00 284 GLU A O 1
ATOM 2114 N N . LEU A 1 285 ? -32.058 32.143 9.058 1.00 47.16 285 LEU A N 1
ATOM 2115 C CA . LEU A 1 285 ? -31.514 31.159 8.117 1.00 47.16 285 LEU A CA 1
ATOM 2116 C C . LEU A 1 285 ? -31.390 29.811 8.843 1.00 47.16 285 LEU A C 1
ATOM 2118 O O . LEU A 1 285 ? -30.293 29.379 9.198 1.00 47.16 285 LEU A O 1
ATOM 2122 N N . GLY A 1 286 ? -32.539 29.215 9.166 1.00 49.03 286 GLY A N 1
ATOM 2123 C CA . GLY A 1 286 ? -32.601 28.121 10.132 1.00 49.03 286 GLY A CA 1
ATOM 2124 C C . GLY A 1 286 ? -33.928 27.375 10.212 1.00 49.03 286 GLY A C 1
ATOM 2125 O O . GLY A 1 286 ? -34.316 27.029 11.317 1.00 49.03 286 GLY A O 1
ATOM 2126 N N . ASP A 1 287 ? -34.595 27.133 9.081 1.00 53.84 287 ASP A N 1
ATOM 2127 C CA . ASP A 1 287 ? -35.259 25.849 8.813 1.00 53.84 287 ASP A CA 1
ATOM 2128 C C . ASP A 1 287 ? -35.641 25.732 7.323 1.00 53.84 287 ASP A C 1
ATOM 2130 O O . ASP A 1 287 ? -35.778 26.735 6.626 1.00 53.84 287 ASP A O 1
ATOM 2134 N N . ASP A 1 288 ? -35.766 24.487 6.860 1.00 53.66 288 ASP A N 1
ATOM 2135 C CA . ASP A 1 288 ? -36.379 24.055 5.591 1.00 53.66 288 ASP A CA 1
ATOM 2136 C C . ASP A 1 288 ? -35.810 24.609 4.256 1.00 53.66 288 ASP A C 1
ATOM 2138 O O . ASP A 1 288 ? -36.402 25.443 3.572 1.00 53.66 288 ASP A O 1
ATOM 2142 N N . PHE A 1 289 ? -34.665 24.061 3.818 1.00 56.78 289 PHE A N 1
ATOM 2143 C CA . PHE A 1 289 ? -34.266 24.077 2.399 1.00 56.78 289 PHE A CA 1
ATOM 2144 C C . PHE A 1 289 ? -34.519 22.695 1.779 1.00 56.78 289 PHE A C 1
ATOM 2146 O O . PHE A 1 289 ? -33.627 21.839 1.770 1.00 56.78 289 PHE A O 1
ATOM 2153 N N . ASP A 1 290 ? -35.731 22.464 1.266 1.00 70.75 290 ASP A N 1
ATOM 2154 C CA . ASP A 1 290 ? -36.056 21.217 0.570 1.00 70.75 290 ASP A CA 1
ATOM 2155 C C . ASP A 1 290 ? -35.479 21.202 -0.861 1.00 70.75 290 ASP A C 1
ATOM 2157 O O . ASP A 1 290 ? -35.907 21.915 -1.775 1.00 70.75 290 ASP A O 1
ATOM 2161 N N . ILE A 1 291 ? -34.490 20.329 -1.061 1.00 67.88 291 ILE A N 1
ATOM 2162 C CA . ILE A 1 291 ? -33.809 20.099 -2.341 1.00 67.88 291 ILE A CA 1
ATOM 2163 C C . ILE A 1 291 ? -34.792 19.598 -3.418 1.00 67.88 291 ILE A C 1
ATOM 2165 O O . ILE A 1 291 ? -34.577 19.849 -4.609 1.00 67.88 291 ILE A O 1
ATOM 2169 N N . TYR A 1 292 ? -35.873 18.909 -3.038 1.00 67.38 292 TYR A N 1
ATOM 2170 C CA . TYR A 1 292 ? -36.839 18.359 -3.988 1.00 67.38 292 TYR A CA 1
ATOM 2171 C C . TYR A 1 292 ? -37.709 19.434 -4.647 1.00 67.38 292 TYR A C 1
ATOM 2173 O O . TYR A 1 292 ? -37.990 19.312 -5.841 1.00 67.38 292 TYR A O 1
ATOM 2181 N N . ASP A 1 293 ? -38.071 20.505 -3.936 1.00 73.69 293 ASP A N 1
ATOM 2182 C CA . ASP A 1 293 ? -38.827 21.618 -4.527 1.00 73.69 293 ASP A CA 1
ATOM 2183 C C . ASP A 1 293 ? -37.946 22.504 -5.421 1.00 73.69 293 ASP A C 1
ATOM 2185 O O . ASP A 1 293 ? -38.396 22.938 -6.486 1.00 73.69 293 ASP A O 1
ATOM 2189 N N . PHE A 1 294 ? -36.657 22.669 -5.091 1.00 73.31 294 PHE A N 1
ATOM 2190 C CA . PHE A 1 294 ? -35.699 23.328 -5.989 1.00 73.31 294 PHE A CA 1
ATOM 2191 C C . PHE A 1 294 ? -35.624 22.621 -7.353 1.00 73.31 294 PHE A C 1
ATOM 2193 O O . PHE A 1 294 ? -35.797 23.260 -8.394 1.00 73.31 294 PHE A O 1
ATOM 2200 N N . LEU A 1 295 ? -35.454 21.293 -7.362 1.00 70.88 295 LEU A N 1
ATOM 2201 C CA . LEU A 1 295 ? -35.379 20.494 -8.595 1.00 70.88 295 LEU A CA 1
ATOM 2202 C C . LEU A 1 295 ? -36.676 20.519 -9.420 1.00 70.88 295 LEU A C 1
ATOM 2204 O O . LEU A 1 295 ? -36.633 20.361 -10.638 1.00 70.88 295 LEU A O 1
ATOM 2208 N N . LYS A 1 296 ? -37.823 20.747 -8.777 1.00 71.50 296 LYS A N 1
ATOM 2209 C CA . LYS A 1 296 ? -39.141 20.846 -9.421 1.00 71.50 296 LYS A CA 1
ATOM 2210 C C . LYS A 1 296 ? -39.380 22.187 -10.121 1.00 71.50 296 LYS A C 1
ATOM 2212 O O . LYS A 1 296 ? -40.260 22.277 -10.972 1.00 71.50 296 LYS A O 1
ATOM 2217 N N . SER A 1 297 ? -38.617 23.214 -9.742 1.00 71.50 297 SER A N 1
ATOM 2218 C CA . SER A 1 297 ? -38.703 24.575 -10.287 1.00 71.50 297 SER A CA 1
ATOM 2219 C C . SER A 1 297 ? -37.803 24.821 -11.506 1.00 71.50 297 SER A C 1
ATOM 2221 O O . SER A 1 297 ? -37.927 25.857 -12.161 1.00 71.50 297 SER A O 1
ATOM 2223 N N . ALA A 1 298 ? -36.914 23.877 -11.836 1.00 68.12 298 ALA A N 1
ATOM 2224 C CA . ALA A 1 298 ? -36.073 23.962 -13.023 1.00 68.12 298 ALA A CA 1
ATOM 2225 C C . ALA A 1 298 ? -36.939 23.884 -14.302 1.00 68.12 298 ALA A C 1
ATOM 2227 O O . ALA A 1 298 ? -37.712 22.932 -14.452 1.00 68.12 298 ALA A O 1
ATOM 2228 N N . PRO A 1 299 ? -36.842 24.855 -15.232 1.00 63.34 299 PRO A N 1
ATOM 2229 C CA . PRO A 1 299 ? -37.586 24.793 -16.484 1.00 63.34 299 PRO A CA 1
ATOM 2230 C C . PRO A 1 299 ? -37.104 23.598 -17.325 1.00 63.34 299 PRO A C 1
ATOM 2232 O O . PRO A 1 299 ? -35.906 23.310 -17.330 1.00 63.34 299 PRO A O 1
ATOM 2235 N N . PRO A 1 300 ? -38.001 22.902 -18.048 1.00 63.19 300 PRO A N 1
ATOM 2236 C CA . PRO A 1 300 ? -37.595 21.812 -18.926 1.00 63.19 300 PRO A CA 1
ATOM 2237 C C . PRO A 1 300 ? -36.704 22.359 -20.046 1.00 63.19 300 PRO A C 1
ATOM 2239 O O . PRO A 1 300 ? -37.096 23.297 -20.742 1.00 63.19 300 PRO A O 1
ATOM 2242 N N . GLU A 1 301 ? -35.515 21.776 -20.211 1.00 62.81 301 GLU A N 1
ATOM 2243 C CA . GLU A 1 301 ? -34.612 22.125 -21.310 1.00 62.81 301 GLU A CA 1
ATOM 2244 C C . GLU A 1 301 ? -35.286 21.831 -22.661 1.00 62.81 301 GLU A C 1
ATOM 2246 O O . GLU A 1 301 ? -35.855 20.754 -22.863 1.00 62.81 301 GLU A O 1
ATOM 2251 N N . SER A 1 302 ? -35.245 22.824 -23.555 1.00 55.41 302 SER A N 1
ATOM 2252 C CA . SER A 1 302 ? -35.853 22.825 -24.894 1.00 55.41 302 SER A CA 1
ATOM 2253 C C . SER A 1 302 ? -34.826 22.585 -25.995 1.00 55.41 302 SER A C 1
ATOM 2255 O O . SER A 1 302 ? -33.840 23.361 -25.992 1.00 55.41 302 SER A O 1
#

pLDDT: mean 78.44, std 20.94, range [31.38, 97.94]

Foldseek 3Di:
DVVVVVVVVVVVVVVVVVVVVVCVVVCVCVVPLLVVLVVLLVVLLVVLVVLVVCCVPDDPDLVSLQSSLQSNLVSQLSVCVSVVHPVLSSVLSNLQSNLVSLVVSCVVPVQVSLVSLLSNQLSVLVNVLSVCVVVVHDPLVSQLSNLQSNLVSLVVSCVSHPPNPVSVVSNVSSVVSVVSSVLSVLVVVCVVPVVSVVVNVCVVVVVVVVVVVVVVVVVVVVPPDDDPPDDPPDDPDDDDDDDDDDDDDDDDDDDDDDDDDDDDDDDDDDDDDDDDDDDDDDDDPDDDDDPVVVVVPDDDDD

Sequence (302 aa):
MSRLRDSIFWGILLLLIGAAFLLWNLGVLASYEATIGWIAVGLFGILGVSILVAQVLGPQAWWRVIPGMTLLGIAGVVLLSIQDAPPVWIASALFAAIALAFLIIYAGERQERWWALVPFGAMAVMVAVMILSNAGWPATAVGVVLFAGMGLVFLLVYGLAKDRRALAWALTPAVALVLMALVALAAYVATLNSALAGGVRFWPVLLVILGVVLIGYGVTRSRKPAPPPGQLSAQPEAVAPAASGTAAFTMSDSQPAAPSRRMERSPITLHDEPPKSEATSQQELGDDFDIYDFLKSAPPES

Radius of gyration: 35.58 Å; chains: 1; bounding box: 92×83×88 Å